Protein AF-I5CAD8-F1 (afdb_monomer)

Mean predicted aligned error: 14.05 Å

Radius of gyration: 34.18 Å; Cα contacts (8 Å, |Δi|>4): 63; chains: 1; bounding box: 95×46×82 Å

Organism: NCBI:txid1189621

Nearest PDB structures (foldseek):
  8sd3-assembly1_A  TM=4.522E-01  e=3.125E-01  Rattus norvegicus
  2a79-assembly1_B  TM=4.075E-01  e=1.681E-01  Rattus norvegicus
  8vc3-assembly1_E  TM=4.187E-01  e=7.273E-01  Rattus norvegicus
  7siz-assembly1_B  TM=4.090E-01  e=6.498E-01  Rattus norvegicus
  7ssx-assembly1_A  TM=4.375E-01  e=2.374E+00  Homo sapiens

Structure (mmCIF, N/CA/C/O backbone):
data_AF-I5CAD8-F1
#
_entry.id   AF-I5CAD8-F1
#
loop_
_atom_site.group_PDB
_atom_site.id
_atom_site.type_symbol
_atom_site.label_atom_id
_atom_site.label_alt_id
_atom_site.label_comp_id
_atom_site.label_asym_id
_atom_site.label_entity_id
_atom_site.label_seq_id
_atom_site.pdbx_PDB_ins_code
_atom_site.Cartn_x
_atom_site.Cartn_y
_atom_site.Cartn_z
_atom_site.occupancy
_atom_site.B_iso_or_equiv
_atom_site.auth_seq_id
_atom_site.auth_comp_id
_atom_site.auth_asym_id
_atom_site.auth_atom_id
_atom_site.pdbx_PDB_model_num
ATOM 1 N N . MET A 1 1 ? -28.100 20.628 -41.938 1.00 46.84 1 MET A N 1
ATOM 2 C CA . MET A 1 1 ? -27.283 19.393 -41.959 1.00 46.84 1 MET A CA 1
ATOM 3 C C . MET A 1 1 ? -25.876 19.712 -42.462 1.00 46.84 1 MET A C 1
ATOM 5 O O . MET A 1 1 ? -25.587 19.487 -43.625 1.00 46.84 1 MET A O 1
ATOM 9 N N . GLY A 1 2 ? -25.015 20.322 -41.641 1.00 50.59 2 GLY A N 1
ATOM 10 C CA . GLY A 1 2 ? -23.776 20.907 -42.181 1.00 50.59 2 GLY A CA 1
ATOM 11 C C . GLY A 1 2 ? -22.705 21.278 -41.163 1.00 50.59 2 GLY A C 1
ATOM 12 O O . GLY A 1 2 ? -22.062 22.306 -41.329 1.00 50.59 2 GLY A O 1
ATOM 13 N N . ARG A 1 3 ? -22.519 20.489 -40.096 1.00 47.28 3 ARG A N 1
ATOM 14 C CA . ARG A 1 3 ? -21.398 20.698 -39.154 1.00 47.28 3 ARG A CA 1
ATOM 15 C C . ARG A 1 3 ? -20.624 19.436 -38.761 1.00 47.28 3 ARG A C 1
ATOM 17 O O . ARG A 1 3 ? -19.508 19.567 -38.280 1.00 47.28 3 ARG A O 1
ATOM 24 N N . GLU A 1 4 ? -21.129 18.236 -39.051 1.00 48.16 4 GLU A N 1
ATOM 25 C CA . GLU A 1 4 ? -20.423 16.991 -38.694 1.00 48.16 4 GLU A CA 1
ATOM 26 C C . GLU A 1 4 ? -19.438 16.488 -39.764 1.00 48.16 4 GLU A C 1
ATOM 28 O O . GLU A 1 4 ? -18.521 15.734 -39.456 1.00 48.16 4 GLU A O 1
ATOM 33 N N . SER A 1 5 ? -19.550 16.949 -41.014 1.00 46.00 5 SER A N 1
ATOM 34 C CA . SER A 1 5 ? -18.725 16.421 -42.116 1.00 46.00 5 SER A CA 1
ATOM 35 C C . SER A 1 5 ? -17.300 17.009 -42.176 1.00 46.00 5 SER A C 1
ATOM 37 O O . SER A 1 5 ? -16.387 16.390 -42.720 1.00 46.00 5 SER A O 1
ATOM 39 N N . LEU A 1 6 ? -17.059 18.170 -41.554 1.00 45.69 6 LEU A N 1
ATOM 40 C CA . LEU A 1 6 ? -15.738 18.822 -41.560 1.00 45.69 6 LEU A CA 1
ATOM 41 C C . LEU A 1 6 ? -14.793 18.327 -40.453 1.00 45.69 6 LEU A C 1
ATOM 43 O O . LEU A 1 6 ? -13.577 18.404 -40.617 1.00 45.69 6 LEU A O 1
ATOM 47 N N . LEU A 1 7 ? -15.314 17.758 -39.361 1.00 44.19 7 LEU A N 1
ATOM 48 C CA . LEU A 1 7 ? -14.482 17.233 -38.268 1.00 44.19 7 LEU A CA 1
ATOM 49 C C . LEU A 1 7 ? -13.839 15.878 -38.600 1.00 44.19 7 LEU A C 1
ATOM 51 O O . LEU A 1 7 ? -12.763 15.568 -38.093 1.00 44.19 7 LEU A O 1
ATOM 55 N N . VAL A 1 8 ? -14.438 15.102 -39.507 1.00 48.81 8 VAL A N 1
ATOM 56 C CA . VAL A 1 8 ? -13.900 13.797 -39.935 1.00 48.81 8 VAL A CA 1
ATOM 57 C C . VAL A 1 8 ? -12.739 13.948 -40.933 1.00 48.81 8 VAL A C 1
ATOM 59 O O . VAL A 1 8 ? -11.881 13.073 -41.018 1.00 48.81 8 VAL A O 1
ATOM 62 N N . SER A 1 9 ? -12.634 15.086 -41.628 1.00 46.62 9 SER A N 1
ATOM 63 C CA . SER A 1 9 ? -11.596 15.308 -42.650 1.00 46.62 9 SER A CA 1
ATOM 64 C C . SER A 1 9 ? -10.253 15.814 -42.091 1.00 46.62 9 SER A C 1
ATOM 66 O O . SER A 1 9 ? -9.229 15.688 -42.758 1.00 46.62 9 SER A O 1
ATOM 68 N N . LEU A 1 10 ? -10.215 16.343 -40.860 1.00 46.78 10 LEU A N 1
ATOM 69 C CA . LEU A 1 10 ? -9.004 16.930 -40.252 1.00 46.78 10 LEU A CA 1
ATOM 70 C C . LEU A 1 10 ? -8.181 15.963 -39.379 1.00 46.78 10 LEU A C 1
ATOM 72 O O . LEU A 1 10 ? -7.094 16.317 -38.931 1.00 46.78 10 LEU A O 1
ATOM 76 N N . LEU A 1 11 ? -8.645 14.725 -39.177 1.00 46.78 11 LEU A N 1
ATOM 77 C CA . LEU A 1 11 ? -7.943 13.700 -38.384 1.00 46.78 11 LEU A CA 1
ATOM 78 C C . LEU A 1 11 ? -7.645 12.419 -39.183 1.00 46.78 11 LEU A C 1
ATOM 80 O O . LEU A 1 11 ? -7.435 11.348 -38.622 1.00 46.78 11 LEU A O 1
ATOM 84 N N . GLY A 1 12 ? -7.574 12.528 -40.510 1.00 46.12 12 GLY A N 1
ATOM 85 C CA . GLY A 1 12 ? -7.302 11.417 -41.426 1.00 46.12 12 GLY A CA 1
ATOM 86 C C . GLY A 1 12 ? -5.822 11.114 -41.682 1.00 46.12 12 GLY A C 1
ATOM 87 O O . GLY A 1 12 ? -5.495 10.595 -42.747 1.00 46.12 12 GLY A O 1
ATOM 88 N N . ARG A 1 13 ? -4.895 11.425 -40.764 1.00 45.66 13 ARG A N 1
ATOM 89 C CA . ARG A 1 13 ? -3.484 11.028 -40.933 1.00 45.66 13 ARG A CA 1
ATOM 90 C C . ARG A 1 13 ? -3.316 9.577 -40.486 1.00 45.66 13 ARG A C 1
ATOM 92 O O . ARG A 1 13 ? -2.927 9.313 -39.354 1.00 45.66 13 ARG A O 1
ATOM 99 N N . GLN A 1 14 ? -3.637 8.637 -41.376 1.00 50.38 14 GLN A N 1
ATOM 100 C CA . GLN A 1 14 ? -3.377 7.212 -41.157 1.00 50.38 14 GLN A CA 1
ATOM 101 C C . GLN A 1 14 ? -1.874 7.008 -40.890 1.00 50.38 14 GLN A C 1
ATOM 103 O O . GLN A 1 14 ? -1.055 7.304 -41.767 1.00 50.38 14 GLN A O 1
ATOM 108 N N . PRO A 1 15 ? -1.473 6.556 -39.689 1.00 49.03 15 PRO A N 1
ATOM 109 C CA . PRO A 1 15 ? -0.066 6.377 -39.370 1.00 49.03 15 PRO A CA 1
ATOM 110 C C . PRO A 1 15 ? 0.510 5.232 -40.208 1.00 49.03 15 PRO A C 1
ATOM 112 O O . PRO A 1 15 ? -0.083 4.160 -40.337 1.00 49.03 15 PRO A O 1
ATOM 115 N N . SER A 1 16 ? 1.694 5.451 -40.783 1.00 48.78 16 SER A N 1
ATOM 116 C CA . SER A 1 16 ? 2.402 4.422 -41.547 1.00 48.78 16 SER A CA 1
ATOM 117 C C . SER A 1 16 ? 2.639 3.174 -40.678 1.00 48.78 16 SER A C 1
ATOM 119 O O . SER A 1 16 ? 2.928 3.279 -39.481 1.00 48.78 16 SER A O 1
ATOM 121 N N . LYS A 1 17 ? 2.563 1.973 -41.266 1.00 55.41 17 LYS A N 1
ATOM 122 C CA . LYS A 1 17 ? 2.703 0.692 -40.538 1.00 55.41 17 LYS A CA 1
ATOM 123 C C . LYS A 1 17 ? 4.013 0.555 -39.740 1.00 55.41 17 LYS A C 1
ATOM 125 O O . LYS A 1 17 ? 4.059 -0.220 -38.792 1.00 55.41 17 LYS A O 1
ATOM 130 N N . ARG A 1 18 ? 5.060 1.325 -40.072 1.00 50.41 18 ARG A N 1
ATOM 131 C CA . ARG A 1 18 ? 6.345 1.341 -39.345 1.00 50.41 18 ARG A CA 1
ATOM 132 C C . ARG A 1 18 ? 6.333 2.227 -38.098 1.00 50.41 18 ARG A C 1
ATOM 134 O O . ARG A 1 18 ? 6.915 1.838 -37.094 1.00 50.41 18 ARG A O 1
ATOM 141 N N . SER A 1 19 ? 5.627 3.358 -38.125 1.00 47.91 19 SER A N 1
ATOM 142 C CA . SER A 1 19 ? 5.447 4.226 -36.948 1.00 47.91 19 SER A CA 1
ATOM 143 C C . SER A 1 19 ? 4.538 3.610 -35.882 1.00 47.91 19 SER A C 1
ATOM 145 O O . SER A 1 19 ? 4.637 3.977 -34.723 1.00 47.91 19 SER A O 1
ATOM 147 N N . LEU A 1 20 ? 3.684 2.648 -36.245 1.00 50.34 20 LEU A N 1
ATOM 148 C CA . LEU A 1 20 ? 2.757 2.000 -35.313 1.00 50.34 20 LEU A CA 1
ATOM 149 C C . LEU A 1 20 ? 3.439 1.037 -34.328 1.00 50.34 20 LEU A C 1
ATOM 151 O O . LEU A 1 20 ? 2.965 0.894 -33.209 1.00 50.34 20 LEU A O 1
ATOM 155 N N . LEU A 1 21 ? 4.548 0.390 -34.693 1.00 49.91 21 LEU A N 1
ATOM 156 C CA . LEU A 1 21 ? 5.165 -0.657 -33.862 1.00 49.91 21 LEU A CA 1
ATOM 157 C C . LEU A 1 21 ? 5.917 -0.104 -32.638 1.00 49.91 21 LEU A C 1
ATOM 159 O O . LEU A 1 21 ? 5.728 -0.611 -31.530 1.00 49.91 21 LEU A O 1
ATOM 163 N N . SER A 1 22 ? 6.714 0.955 -32.807 1.00 49.44 22 SER A N 1
ATOM 164 C CA . SER A 1 22 ? 7.413 1.631 -31.699 1.00 49.44 22 SER A CA 1
ATOM 165 C C . SER A 1 22 ? 6.444 2.399 -30.796 1.00 49.44 22 SER A C 1
ATOM 167 O O . SER A 1 22 ? 6.550 2.348 -29.569 1.00 49.44 22 SER A O 1
ATOM 169 N N . ASP A 1 23 ? 5.440 3.037 -31.396 1.00 56.38 23 ASP A N 1
ATOM 170 C CA . ASP A 1 23 ? 4.389 3.743 -30.673 1.00 56.38 23 ASP A CA 1
ATOM 171 C C . ASP A 1 23 ? 3.457 2.801 -29.904 1.00 56.38 23 ASP A C 1
ATOM 173 O O . ASP A 1 23 ? 2.973 3.157 -28.831 1.00 56.38 23 ASP A O 1
ATOM 177 N N . MET A 1 24 ? 3.177 1.600 -30.418 1.00 59.41 24 MET A N 1
ATOM 178 C CA . MET A 1 24 ? 2.326 0.637 -29.716 1.00 59.41 24 MET A CA 1
ATOM 179 C C . MET A 1 24 ? 3.052 -0.073 -28.571 1.00 59.41 24 MET A C 1
ATOM 181 O O . MET A 1 24 ? 2.412 -0.334 -27.554 1.00 59.41 24 MET A O 1
ATOM 185 N N . LEU A 1 25 ? 4.357 -0.356 -28.674 1.00 64.31 25 LEU A N 1
ATOM 186 C CA . LEU A 1 25 ? 5.109 -1.032 -27.606 1.00 64.31 25 LEU A CA 1
ATOM 187 C C . LEU A 1 25 ? 5.292 -0.145 -26.372 1.00 64.31 25 LEU A C 1
ATOM 189 O O . LEU A 1 25 ? 4.908 -0.548 -25.273 1.00 64.31 25 LEU A O 1
ATOM 193 N N . ASN A 1 26 ? 5.779 1.086 -26.544 1.00 76.25 26 ASN A N 1
ATOM 194 C CA . ASN A 1 26 ? 5.987 2.000 -25.416 1.00 76.25 26 ASN A CA 1
ATOM 195 C C . ASN A 1 26 ? 4.658 2.380 -24.750 1.00 76.25 26 ASN A C 1
ATOM 197 O O . ASN A 1 26 ? 4.543 2.338 -23.524 1.00 76.25 26 ASN A O 1
ATOM 201 N N . ARG A 1 27 ? 3.610 2.648 -25.543 1.00 82.62 27 ARG A N 1
ATOM 202 C CA . ARG A 1 27 ? 2.267 2.915 -25.005 1.00 82.62 27 ARG A CA 1
ATOM 203 C C . ARG A 1 27 ? 1.668 1.700 -24.294 1.00 82.62 27 ARG A C 1
ATOM 205 O O . ARG A 1 27 ? 1.017 1.871 -23.267 1.00 82.62 27 ARG A O 1
ATOM 212 N N . ARG A 1 28 ? 1.876 0.477 -24.794 1.00 88.44 28 ARG A N 1
ATOM 213 C CA . ARG A 1 28 ? 1.400 -0.753 -24.136 1.00 88.44 28 ARG A CA 1
ATOM 214 C C . ARG A 1 28 ? 2.104 -0.989 -22.804 1.00 88.44 28 ARG A C 1
ATOM 216 O O . ARG A 1 28 ? 1.426 -1.283 -21.825 1.00 88.44 28 ARG A O 1
ATOM 223 N N . ILE A 1 29 ? 3.428 -0.843 -22.757 1.00 87.12 29 ILE A N 1
ATOM 224 C CA . ILE A 1 29 ? 4.209 -1.015 -21.524 1.00 87.12 29 ILE A CA 1
ATOM 225 C C . ILE A 1 29 ? 3.758 0.002 -20.471 1.00 87.12 29 ILE A C 1
ATOM 227 O O . ILE A 1 29 ? 3.472 -0.390 -19.341 1.00 87.12 29 ILE A O 1
ATOM 231 N N . LEU A 1 30 ? 3.595 1.274 -20.855 1.00 87.38 30 LEU A N 1
ATOM 232 C CA . LEU A 1 30 ? 3.069 2.319 -19.969 1.00 87.38 30 LEU A CA 1
ATOM 233 C C . LEU A 1 30 ? 1.677 1.979 -19.428 1.00 87.38 30 LEU A C 1
ATOM 235 O O . LEU A 1 30 ? 1.451 2.082 -18.226 1.00 87.38 30 LEU A O 1
ATOM 239 N N . ARG A 1 31 ? 0.756 1.512 -20.281 1.00 89.94 31 ARG A N 1
ATOM 240 C CA . ARG A 1 31 ? -0.586 1.091 -19.841 1.00 89.94 31 ARG A CA 1
ATOM 241 C C . ARG A 1 31 ? -0.522 -0.051 -18.831 1.00 89.94 31 ARG A C 1
ATOM 243 O O . ARG A 1 31 ? -1.163 0.033 -17.793 1.00 89.94 31 ARG A O 1
ATOM 250 N N . ILE A 1 32 ? 0.263 -1.096 -19.107 1.00 90.75 32 ILE A N 1
ATOM 251 C CA . ILE A 1 32 ? 0.417 -2.237 -18.190 1.00 90.75 32 ILE A CA 1
ATOM 252 C C . ILE A 1 32 ? 0.970 -1.763 -16.841 1.00 90.75 32 ILE A C 1
ATOM 254 O O . ILE A 1 32 ? 0.462 -2.168 -15.800 1.00 90.75 32 ILE A O 1
ATOM 258 N N . LYS A 1 33 ? 1.968 -0.873 -16.846 1.00 90.38 33 LYS A N 1
ATOM 259 C CA . LYS A 1 33 ? 2.551 -0.311 -15.620 1.00 90.38 33 LYS A CA 1
ATOM 260 C C . LYS A 1 33 ? 1.557 0.542 -14.833 1.00 90.38 33 LYS A C 1
ATOM 262 O O . LYS A 1 33 ? 1.484 0.400 -13.616 1.00 90.38 33 LYS A O 1
ATOM 267 N N . ALA A 1 34 ? 0.749 1.351 -15.513 1.00 90.50 34 ALA A N 1
ATOM 268 C CA . ALA A 1 34 ? -0.317 2.119 -14.876 1.00 90.50 34 ALA A CA 1
ATOM 269 C C . ALA A 1 34 ? -1.354 1.203 -14.204 1.00 90.50 34 ALA A C 1
ATOM 271 O O . ALA A 1 34 ? -1.703 1.423 -13.048 1.00 90.50 34 ALA A O 1
ATOM 272 N N . PHE A 1 35 ? -1.782 0.129 -14.879 1.00 92.38 35 PHE A N 1
ATOM 273 C CA . PHE A 1 35 ? -2.684 -0.865 -14.286 1.00 92.38 35 PHE A CA 1
ATOM 274 C C . PHE A 1 35 ? -2.061 -1.586 -13.086 1.00 92.38 35 PHE A C 1
ATOM 276 O O . PHE A 1 35 ? -2.742 -1.784 -12.084 1.00 92.38 35 PHE A O 1
ATOM 283 N N . GLN A 1 36 ? -0.776 -1.949 -13.159 1.00 92.69 36 GLN A N 1
ATOM 284 C CA . GLN A 1 36 ? -0.055 -2.559 -12.036 1.00 92.69 36 GLN A CA 1
ATOM 285 C C . GLN A 1 36 ? -0.043 -1.641 -10.808 1.00 92.69 36 GLN A C 1
ATOM 287 O O . GLN A 1 36 ? -0.335 -2.106 -9.711 1.00 92.69 36 GLN A O 1
ATOM 292 N N . ASN A 1 37 ? 0.239 -0.348 -10.990 1.00 92.75 37 ASN A N 1
ATOM 293 C CA . ASN A 1 37 ? 0.233 0.623 -9.894 1.00 92.75 37 ASN A CA 1
ATOM 294 C C . ASN A 1 37 ? -1.173 0.872 -9.338 1.00 92.75 37 ASN A C 1
ATOM 296 O O . ASN A 1 37 ? -1.334 0.953 -8.126 1.00 92.75 37 ASN A O 1
ATOM 300 N N . LEU A 1 38 ? -2.193 0.949 -10.199 1.00 92.69 38 LEU A N 1
ATOM 301 C CA . LEU A 1 38 ? -3.581 1.106 -9.761 1.00 92.69 38 LEU A CA 1
ATOM 302 C C . LEU A 1 38 ? -4.040 -0.092 -8.920 1.00 92.69 38 LEU A C 1
ATOM 304 O O . LEU A 1 38 ? -4.623 0.083 -7.855 1.00 92.69 38 LEU A O 1
ATOM 308 N N . TYR A 1 39 ? -3.736 -1.307 -9.378 1.00 95.31 39 TYR A N 1
ATOM 309 C CA . TYR A 1 39 ? -4.043 -2.521 -8.631 1.00 95.31 39 TYR A CA 1
ATOM 310 C C . TYR A 1 39 ? -3.280 -2.573 -7.304 1.00 95.31 39 TYR A C 1
ATOM 312 O O . TYR A 1 39 ? -3.868 -2.873 -6.269 1.00 95.31 39 TYR A O 1
ATOM 320 N N . ALA A 1 40 ? -1.987 -2.235 -7.314 1.00 94.06 40 ALA A N 1
ATOM 321 C CA . ALA A 1 40 ? -1.188 -2.168 -6.096 1.00 94.06 40 ALA A CA 1
ATOM 322 C C . ALA A 1 40 ? -1.781 -1.178 -5.084 1.00 94.06 40 ALA A C 1
ATOM 324 O O . ALA A 1 40 ? -1.873 -1.510 -3.908 1.00 94.06 40 ALA A O 1
ATOM 325 N N . TYR A 1 41 ? -2.248 -0.011 -5.538 1.00 95.31 41 TYR A N 1
ATOM 326 C CA . TYR A 1 41 ? -2.874 0.979 -4.665 1.00 95.31 41 TYR A CA 1
ATOM 327 C C . TYR A 1 41 ? -4.135 0.448 -3.973 1.00 95.31 41 TYR A C 1
ATOM 329 O O . TYR A 1 41 ? -4.263 0.579 -2.757 1.00 95.31 41 TYR A O 1
ATOM 337 N N . GLU A 1 42 ? -5.045 -0.188 -4.716 1.00 94.81 42 GLU A N 1
ATOM 338 C CA . GLU A 1 42 ? -6.260 -0.767 -4.127 1.00 94.81 42 GLU A CA 1
ATOM 339 C C . GLU A 1 42 ? -5.931 -1.864 -3.102 1.00 94.81 42 GLU A C 1
ATOM 341 O O . GLU A 1 42 ? -6.526 -1.910 -2.022 1.00 94.81 42 GLU A O 1
ATOM 346 N N . GLN A 1 43 ? -4.921 -2.694 -3.380 1.00 94.88 43 GLN A N 1
ATOM 347 C CA . GLN A 1 43 ? -4.464 -3.713 -2.433 1.00 94.88 43 GLN A CA 1
ATOM 348 C C . GLN A 1 43 ? -3.836 -3.097 -1.176 1.00 94.88 43 GLN A C 1
ATOM 350 O O . GLN A 1 43 ? -4.154 -3.525 -0.065 1.00 94.88 43 GLN A O 1
ATOM 355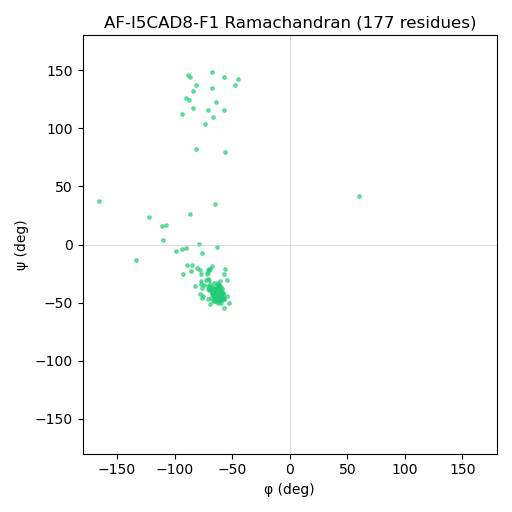 N N . CYS A 1 44 ? -2.990 -2.073 -1.327 1.00 95.25 44 CYS A N 1
ATOM 356 C CA . CYS A 1 44 ? -2.402 -1.354 -0.197 1.00 95.25 44 CYS A CA 1
ATOM 357 C C . CYS A 1 44 ? -3.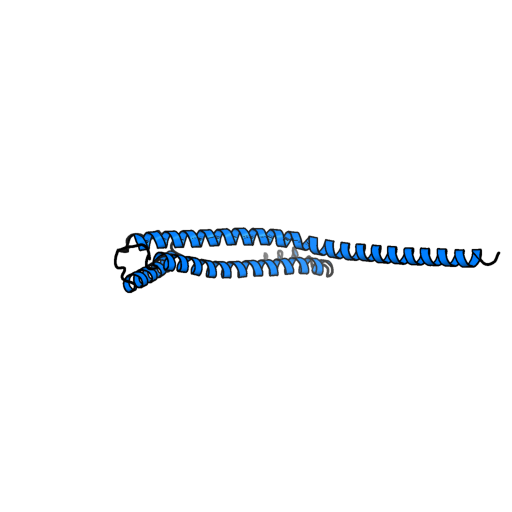479 -0.692 0.664 1.00 95.25 44 CYS A C 1
ATOM 359 O O . CYS A 1 44 ? -3.445 -0.808 1.882 1.00 95.25 44 CYS A O 1
ATOM 361 N N . LYS A 1 45 ? -4.496 -0.079 0.054 1.00 94.75 45 LYS A N 1
ATOM 362 C CA . LYS A 1 45 ? -5.625 0.520 0.776 1.00 94.75 45 LYS A CA 1
ATOM 363 C C . LYS A 1 45 ? -6.386 -0.506 1.621 1.00 94.75 45 LYS A C 1
ATOM 365 O O . LYS A 1 45 ? -6.722 -0.224 2.773 1.00 94.75 45 LYS A O 1
ATOM 370 N N . GLY A 1 46 ? -6.626 -1.702 1.079 1.00 94.44 46 GLY A N 1
ATOM 371 C CA . GLY A 1 46 ? -7.210 -2.818 1.826 1.00 94.44 46 GLY A CA 1
ATOM 372 C C . GLY A 1 46 ? -6.328 -3.279 2.992 1.00 94.44 46 GLY A C 1
ATOM 373 O O . GLY A 1 46 ? -6.824 -3.478 4.100 1.00 94.44 46 GLY A O 1
ATOM 374 N N . ALA A 1 47 ? -5.016 -3.382 2.774 1.00 95.94 47 ALA A N 1
ATOM 375 C CA . ALA A 1 47 ? -4.058 -3.736 3.821 1.00 95.94 47 ALA A CA 1
ATOM 376 C C . ALA A 1 47 ? -3.978 -2.665 4.924 1.00 95.94 47 ALA A C 1
ATOM 378 O O . ALA A 1 47 ? -4.035 -2.992 6.107 1.00 95.94 47 ALA A O 1
ATOM 379 N N . 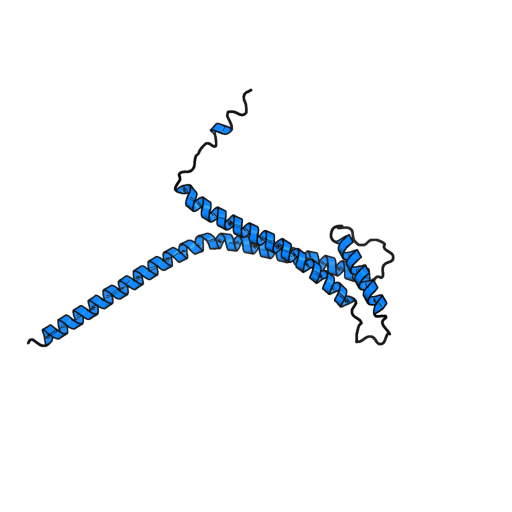ASN A 1 48 ? -3.940 -1.384 4.553 1.00 95.12 48 ASN A N 1
ATOM 380 C CA . ASN A 1 48 ? -3.908 -0.250 5.477 1.00 95.12 48 ASN A CA 1
ATOM 381 C C . ASN A 1 48 ? -5.156 -0.189 6.361 1.00 95.12 48 ASN A C 1
ATOM 383 O O . ASN A 1 48 ? -5.067 0.188 7.530 1.00 95.12 48 ASN A O 1
ATOM 387 N N . LEU A 1 49 ? -6.319 -0.584 5.829 1.00 94.31 49 LEU A N 1
ATOM 388 C CA . LEU A 1 49 ? -7.539 -0.725 6.622 1.00 94.31 49 LEU A CA 1
ATOM 389 C C . LEU A 1 49 ? -7.362 -1.778 7.723 1.00 94.31 49 LEU A C 1
ATOM 391 O O . LEU A 1 49 ? -7.761 -1.548 8.863 1.00 94.31 49 LEU A O 1
ATOM 395 N N . GLU A 1 50 ? -6.778 -2.930 7.396 1.00 94.69 50 GLU A N 1
ATOM 396 C CA . GLU A 1 50 ? -6.578 -3.999 8.375 1.00 94.69 50 GLU A CA 1
ATOM 397 C C . GLU A 1 50 ? -5.498 -3.639 9.402 1.00 94.69 50 GLU A C 1
ATOM 399 O O . GLU A 1 50 ? -5.691 -3.903 10.585 1.00 94.69 50 GLU A O 1
ATOM 404 N N . ILE A 1 51 ? -4.438 -2.932 8.992 1.00 94.44 51 ILE A N 1
ATOM 405 C CA . ILE A 1 51 ? -3.428 -2.368 9.904 1.00 94.44 51 ILE A CA 1
ATOM 406 C C . ILE A 1 51 ? -4.086 -1.432 10.925 1.00 94.44 51 ILE A C 1
ATOM 408 O O . ILE A 1 51 ? -3.814 -1.530 12.120 1.00 94.44 51 ILE A O 1
ATOM 412 N N . ALA A 1 52 ? -4.988 -0.550 10.488 1.00 93.44 52 ALA A N 1
ATOM 4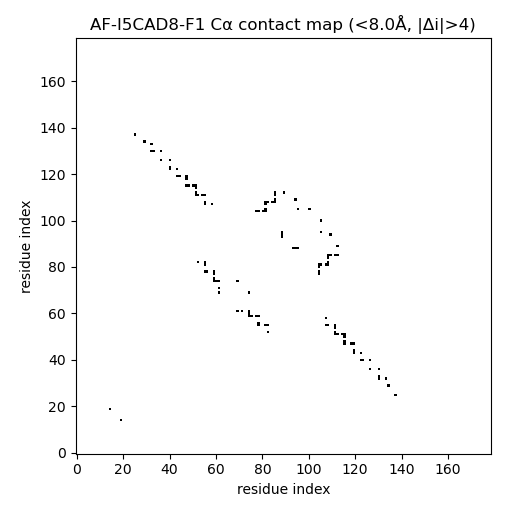13 C CA . ALA A 1 52 ? -5.703 0.346 11.395 1.00 93.44 52 ALA A CA 1
ATOM 414 C C . ALA A 1 52 ? -6.615 -0.417 12.377 1.00 93.44 52 ALA A C 1
ATOM 416 O O . ALA A 1 52 ? -6.679 -0.073 13.558 1.00 93.44 52 ALA A O 1
ATOM 417 N N . LYS A 1 53 ? -7.284 -1.492 11.933 1.00 93.06 53 LYS A N 1
ATOM 418 C CA . LYS A 1 53 ? -8.061 -2.358 12.840 1.00 93.06 53 LYS A CA 1
ATOM 419 C C . LYS A 1 53 ? -7.172 -3.081 13.845 1.00 93.06 53 LYS A C 1
ATOM 421 O O . LYS A 1 53 ? -7.570 -3.237 14.996 1.00 93.06 53 LYS A O 1
ATOM 426 N N . ASP A 1 54 ? -5.995 -3.529 13.428 1.00 93.62 54 ASP A N 1
ATOM 427 C CA . ASP A 1 54 ? -5.056 -4.222 14.307 1.00 93.62 54 ASP A CA 1
ATOM 428 C C . ASP A 1 54 ? -4.457 -3.292 15.372 1.00 93.62 54 ASP A C 1
ATOM 430 O O . ASP A 1 54 ? -4.339 -3.672 16.538 1.00 93.62 54 ASP A O 1
ATOM 434 N N . GLN A 1 55 ? -4.203 -2.027 15.018 1.00 92.38 55 GLN A N 1
ATOM 435 C CA . GLN A 1 55 ? -3.841 -0.980 15.982 1.00 92.38 55 GLN A CA 1
ATOM 436 C C . GLN A 1 55 ? -4.915 -0.816 17.060 1.00 92.38 55 GLN A C 1
ATOM 438 O O . GLN A 1 55 ? -4.600 -0.834 18.250 1.00 92.38 55 GLN A O 1
ATOM 443 N N . ILE A 1 56 ? -6.188 -0.752 16.654 1.00 90.81 56 ILE A N 1
ATOM 444 C CA . ILE A 1 56 ? -7.314 -0.695 17.592 1.00 90.81 56 ILE A CA 1
ATOM 445 C C . ILE A 1 56 ? -7.316 -1.938 18.488 1.00 90.81 56 ILE A C 1
ATOM 447 O O . ILE A 1 56 ? -7.348 -1.805 19.708 1.00 90.81 56 ILE A O 1
ATOM 451 N N . ARG A 1 57 ? -7.234 -3.149 17.920 1.00 90.62 57 ARG A N 1
ATOM 452 C CA . ARG A 1 57 ? -7.205 -4.396 18.708 1.00 90.62 57 ARG A CA 1
ATOM 453 C C . ARG A 1 57 ? -6.080 -4.373 19.743 1.00 90.62 57 ARG A C 1
ATOM 455 O O . ARG A 1 57 ? -6.334 -4.684 20.901 1.00 90.62 57 ARG A O 1
ATOM 462 N N . THR A 1 58 ? -4.889 -3.929 19.348 1.00 88.56 58 THR A N 1
ATOM 463 C CA . THR A 1 58 ? -3.706 -3.809 20.213 1.00 88.56 58 THR A CA 1
ATOM 464 C C . THR A 1 58 ? -3.913 -2.817 21.359 1.00 88.56 58 THR A C 1
ATOM 466 O O . THR A 1 58 ? -3.518 -3.093 22.487 1.00 88.56 58 THR A O 1
ATOM 469 N N . ALA A 1 59 ? -4.598 -1.698 21.123 1.00 86.88 59 ALA A N 1
ATOM 470 C CA . ALA A 1 59 ? -4.892 -0.704 22.160 1.00 86.88 59 ALA A CA 1
ATOM 471 C C . ALA A 1 59 ? -5.910 -1.179 23.224 1.00 86.88 59 ALA A C 1
ATOM 473 O O . ALA A 1 59 ? -5.973 -0.628 24.332 1.00 86.88 59 ALA A O 1
ATOM 474 N N . PHE A 1 60 ? -6.710 -2.195 22.890 1.00 85.88 60 PHE A N 1
ATOM 475 C CA . PHE A 1 60 ? -7.680 -2.846 23.776 1.00 85.88 60 PHE A CA 1
ATOM 476 C C . PHE A 1 60 ? -7.236 -4.251 24.211 1.00 85.88 60 PHE A C 1
ATOM 478 O O . PHE A 1 60 ? -8.055 -5.030 24.699 1.00 85.88 60 PHE A O 1
ATOM 485 N N . LEU A 1 61 ? -5.955 -4.599 24.056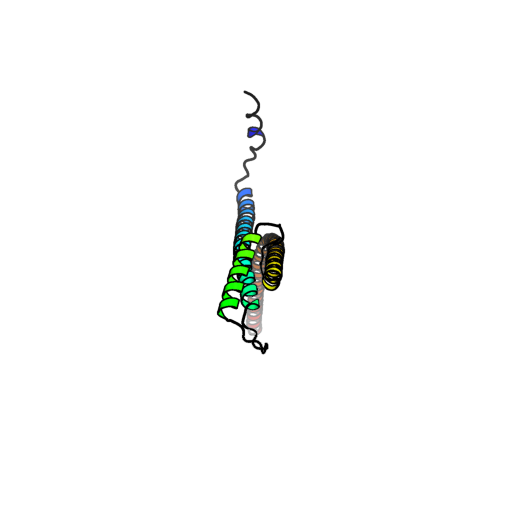 1.00 83.75 61 LEU A N 1
ATOM 486 C CA . LEU A 1 61 ? -5.402 -5.771 24.729 1.00 83.75 61 LEU A CA 1
ATOM 487 C C . LEU A 1 61 ? -5.355 -5.526 26.245 1.00 83.75 61 LEU A C 1
ATOM 489 O O . LEU A 1 61 ? -5.190 -4.381 26.676 1.00 83.75 61 LEU A O 1
ATOM 493 N N . PRO A 1 62 ? -5.510 -6.585 27.061 1.00 76.00 62 PRO A N 1
ATOM 494 C CA . PRO A 1 62 ? -5.412 -6.442 28.498 1.00 76.00 62 PRO A CA 1
ATOM 495 C C . PRO A 1 62 ? -3.996 -6.002 28.872 1.00 76.00 62 PRO A C 1
ATOM 497 O O . PRO A 1 62 ? -3.022 -6.672 28.523 1.00 76.00 62 PRO A O 1
ATOM 500 N N . ASP A 1 63 ? -3.889 -4.869 29.557 1.00 76.56 63 ASP A N 1
ATOM 501 C CA . ASP A 1 63 ? -2.605 -4.329 29.988 1.00 76.56 63 ASP A CA 1
ATOM 502 C C . ASP A 1 63 ? -2.044 -5.201 31.114 1.00 76.56 63 ASP A C 1
ATOM 504 O O . ASP A 1 63 ? -2.637 -5.300 32.189 1.00 76.56 63 ASP A O 1
ATOM 508 N N . LEU A 1 64 ? -0.905 -5.840 30.839 1.00 70.44 64 LEU A N 1
ATOM 509 C CA . LEU A 1 64 ? -0.197 -6.746 31.745 1.00 70.44 64 LEU A CA 1
ATOM 510 C C . LEU A 1 64 ? 0.389 -6.029 32.971 1.00 70.44 64 LEU A C 1
ATOM 512 O O . LEU A 1 64 ? 0.699 -6.694 33.955 1.00 70.44 64 LEU A O 1
ATOM 516 N N . ASN A 1 65 ? 0.548 -4.702 32.916 1.00 74.81 65 ASN A N 1
ATOM 517 C CA . ASN A 1 65 ? 1.195 -3.919 33.971 1.00 74.81 65 ASN A CA 1
ATOM 518 C C . ASN A 1 65 ? 0.208 -3.229 34.924 1.00 74.81 65 ASN A C 1
ATOM 520 O O . ASN A 1 65 ? 0.635 -2.624 35.908 1.00 74.81 65 ASN A O 1
ATOM 524 N N . SER A 1 66 ? -1.097 -3.293 34.653 1.00 70.56 66 SER A N 1
ATOM 525 C CA . SER A 1 66 ? -2.101 -2.699 35.536 1.00 70.56 66 SER A CA 1
ATOM 526 C C . SER A 1 66 ? -2.458 -3.656 36.672 1.00 70.56 66 SER A C 1
ATOM 528 O O . SER A 1 66 ? -2.749 -4.830 36.446 1.00 70.56 66 SER A O 1
ATOM 530 N N . MET A 1 67 ? -2.469 -3.138 37.904 1.00 67.25 67 MET A N 1
ATOM 531 C CA . MET A 1 67 ? -2.944 -3.876 39.080 1.00 67.25 67 MET A CA 1
ATOM 532 C C . MET A 1 67 ? -4.480 -3.962 39.160 1.00 67.25 67 MET A C 1
ATOM 534 O O . MET A 1 67 ? -4.999 -4.670 40.021 1.00 67.25 67 MET A O 1
ATOM 538 N N . GLU A 1 68 ? -5.219 -3.271 38.282 1.00 65.94 68 GLU A N 1
ATOM 539 C CA . GLU A 1 68 ? -6.683 -3.348 38.228 1.00 65.94 68 GLU A CA 1
ATOM 540 C C . GLU A 1 68 ? -7.161 -4.582 37.450 1.00 65.94 68 GLU A C 1
ATOM 542 O O . GLU A 1 68 ? -6.656 -4.909 36.372 1.00 65.94 68 GLU A O 1
ATOM 547 N N . PHE A 1 69 ? -8.185 -5.262 37.979 1.00 66.62 69 PHE A N 1
ATOM 548 C CA . PHE A 1 69 ? -8.824 -6.384 37.295 1.00 66.62 69 PHE A CA 1
ATOM 549 C C . PHE A 1 69 ? -9.555 -5.890 36.042 1.00 66.62 69 PHE A C 1
ATOM 551 O O . PHE A 1 69 ? -10.585 -5.224 36.122 1.00 66.62 69 PHE A O 1
ATOM 558 N N . GLN A 1 70 ? -9.028 -6.241 34.873 1.00 71.38 70 GLN A N 1
ATOM 559 C CA . GLN A 1 70 ? -9.627 -5.884 33.591 1.00 71.38 70 GLN A CA 1
ATOM 560 C C . GLN A 1 70 ? -10.607 -6.963 33.131 1.00 71.38 70 GLN A C 1
ATOM 562 O O . GLN A 1 70 ? -10.237 -8.133 32.973 1.00 71.38 70 GLN A O 1
ATOM 567 N N . ASP A 1 71 ? -11.846 -6.568 32.832 1.00 79.38 71 ASP A N 1
ATOM 568 C CA . ASP A 1 71 ? -12.800 -7.466 32.191 1.00 79.38 71 ASP A CA 1
ATOM 569 C C . ASP A 1 71 ? -12.436 -7.658 30.710 1.00 79.38 71 ASP A C 1
ATOM 571 O O . ASP A 1 71 ? -12.702 -6.825 29.839 1.00 79.38 71 ASP A O 1
ATOM 575 N N . LYS A 1 72 ? -11.846 -8.820 30.417 1.00 80.88 72 LYS A N 1
ATOM 576 C CA . LYS A 1 72 ? -11.477 -9.248 29.061 1.00 80.88 72 LYS A CA 1
ATOM 577 C C . LYS A 1 72 ? -12.673 -9.275 28.102 1.00 80.88 72 LYS A C 1
ATOM 579 O O . LYS A 1 72 ? -12.465 -9.205 26.891 1.00 80.88 72 LYS A O 1
ATOM 584 N N . LYS A 1 73 ? -13.906 -9.434 28.600 1.00 84.12 73 LYS A N 1
ATOM 585 C CA . LYS A 1 73 ? -15.120 -9.409 27.771 1.00 84.12 73 LYS A CA 1
ATOM 586 C C . LYS A 1 73 ? -15.479 -7.979 27.387 1.00 84.12 73 LYS A C 1
ATOM 588 O O . LYS A 1 73 ? -15.714 -7.729 26.208 1.00 84.12 73 LYS A O 1
ATOM 593 N N . GLN A 1 74 ? -15.451 -7.055 28.345 1.00 83.44 74 GLN A N 1
ATOM 594 C CA . GLN A 1 74 ? -15.722 -5.642 28.090 1.00 83.44 74 GLN A CA 1
ATOM 595 C C . GLN A 1 74 ? -14.689 -5.036 27.132 1.00 83.44 74 GLN A C 1
ATOM 597 O O . GLN A 1 74 ? -15.068 -4.408 26.151 1.00 83.44 74 GLN A O 1
ATOM 602 N N . LEU A 1 75 ? -13.399 -5.340 27.316 1.00 83.69 75 LEU A N 1
ATOM 603 C CA . LEU A 1 75 ? -12.329 -4.865 26.426 1.00 83.69 75 LEU A CA 1
ATOM 604 C C . LEU A 1 75 ? -12.519 -5.315 24.967 1.00 83.69 75 LEU A C 1
ATOM 606 O O . LEU A 1 75 ? -12.279 -4.550 24.034 1.00 83.69 75 LEU A O 1
ATOM 610 N N . LYS A 1 76 ? -12.997 -6.549 24.755 1.00 86.19 76 LYS A N 1
ATOM 611 C CA . LYS A 1 76 ? -13.318 -7.058 23.413 1.00 86.19 76 LYS A CA 1
ATOM 612 C C . LYS A 1 76 ? -14.524 -6.349 22.793 1.00 86.19 76 LYS A C 1
ATOM 614 O O . LYS A 1 76 ? -14.505 -6.079 21.594 1.00 86.19 76 LYS A O 1
ATOM 619 N N . LEU A 1 77 ? -15.555 -6.054 23.587 1.00 87.06 77 LEU A N 1
ATOM 620 C CA . LEU A 1 77 ? -16.728 -5.298 23.132 1.00 87.06 77 LEU A CA 1
ATOM 621 C C . LEU A 1 77 ? -16.360 -3.849 22.785 1.00 87.06 77 LEU A C 1
ATOM 623 O O . LEU A 1 77 ? -16.789 -3.340 21.749 1.00 87.06 77 LEU A O 1
ATOM 627 N N . ASP A 1 78 ? -15.509 -3.217 23.591 1.00 85.81 78 ASP A N 1
ATOM 628 C CA . ASP A 1 78 ? -15.009 -1.863 23.348 1.00 85.81 78 ASP A CA 1
ATOM 629 C C . ASP A 1 78 ? -14.166 -1.802 22.067 1.00 85.81 78 ASP A C 1
ATOM 631 O O . ASP A 1 78 ? -14.346 -0.896 21.250 1.00 85.81 78 ASP A O 1
ATOM 635 N N . ALA A 1 79 ? -13.304 -2.800 21.837 1.00 87.25 79 ALA A N 1
ATOM 636 C CA . ALA A 1 79 ? -12.528 -2.921 20.604 1.00 87.25 79 ALA A CA 1
ATOM 637 C C . ALA A 1 79 ? -13.431 -3.052 19.369 1.00 87.25 79 ALA A C 1
ATOM 639 O O . ALA A 1 79 ? -13.219 -2.371 18.365 1.00 87.25 79 ALA A O 1
ATOM 640 N N . GLN A 1 80 ? -14.463 -3.896 19.450 1.00 89.44 80 GLN A N 1
ATOM 641 C CA . GLN A 1 80 ? -15.420 -4.091 18.363 1.00 89.44 80 GLN A CA 1
ATOM 642 C C . GLN A 1 80 ? -16.209 -2.807 18.075 1.00 89.44 80 GLN A C 1
ATOM 644 O O . GLN A 1 80 ? -16.308 -2.384 16.923 1.00 89.44 80 GLN A O 1
ATOM 649 N N . THR A 1 81 ? -16.681 -2.134 19.125 1.00 87.56 81 THR A N 1
ATOM 650 C CA . THR A 1 81 ? -17.374 -0.842 19.025 1.00 87.56 81 THR A CA 1
ATOM 651 C C . THR A 1 81 ? -16.470 0.214 18.387 1.00 87.56 81 THR A C 1
ATOM 653 O O . THR A 1 81 ? -16.903 0.968 17.516 1.00 87.56 81 THR A O 1
ATOM 656 N N . CYS A 1 82 ? -15.186 0.240 18.758 1.00 87.19 82 CYS A N 1
ATOM 657 C CA . CYS A 1 82 ? -14.198 1.134 18.163 1.00 87.19 82 CYS A CA 1
ATOM 658 C C . CYS A 1 82 ? -14.009 0.870 16.660 1.00 87.19 82 CYS A C 1
ATOM 660 O O . CYS A 1 82 ? -14.019 1.813 15.870 1.00 87.19 82 CYS A O 1
ATOM 662 N N . ILE A 1 83 ? -13.914 -0.398 16.240 1.00 89.44 83 ILE A N 1
ATOM 663 C CA . ILE A 1 83 ? -13.796 -0.780 14.820 1.00 89.44 83 ILE A CA 1
ATOM 664 C C . ILE A 1 83 ? -15.039 -0.362 14.022 1.00 89.44 83 ILE A C 1
ATOM 666 O O . ILE A 1 83 ? -14.921 0.108 12.887 1.00 89.44 83 ILE A O 1
ATOM 670 N N . GLU A 1 84 ? -16.233 -0.504 14.593 1.00 88.75 84 GLU A N 1
ATOM 671 C CA . GLU A 1 84 ? -17.476 -0.080 13.943 1.00 88.75 84 GLU A CA 1
ATOM 672 C C . GLU A 1 84 ? -17.542 1.435 13.762 1.00 88.75 84 GLU A C 1
ATOM 674 O O . GLU A 1 84 ? -17.899 1.915 12.684 1.00 88.75 84 GLU A O 1
ATOM 679 N N . VAL A 1 85 ? -17.161 2.194 14.791 1.00 86.81 85 VAL A N 1
ATOM 680 C CA . VAL A 1 85 ? -17.072 3.658 14.729 1.00 86.81 85 VAL A CA 1
ATOM 681 C C . VAL A 1 85 ? -16.028 4.076 13.699 1.00 86.81 85 VAL A C 1
ATOM 683 O O . VAL A 1 85 ? -16.325 4.887 12.827 1.00 86.81 85 VAL A O 1
ATOM 686 N N . PHE A 1 86 ? -14.843 3.469 13.730 1.00 88.81 86 PHE A N 1
ATOM 687 C CA . PHE A 1 86 ? -13.796 3.679 12.735 1.00 88.81 86 PHE A CA 1
ATOM 688 C C . PHE A 1 86 ? -14.323 3.466 11.309 1.00 88.81 86 PHE A C 1
ATOM 690 O O . PHE A 1 86 ? -14.190 4.347 10.464 1.00 88.81 86 PHE A O 1
ATOM 697 N N . THR A 1 87 ? -14.992 2.340 11.051 1.00 86.50 87 THR A N 1
ATOM 698 C CA . THR A 1 87 ? -15.481 1.989 9.708 1.00 86.50 87 THR A CA 1
ATOM 699 C C . THR A 1 87 ? -16.588 2.937 9.237 1.00 86.50 87 THR A C 1
ATOM 701 O O . THR A 1 87 ? -16.591 3.348 8.078 1.00 86.50 87 THR A O 1
ATOM 704 N N . LYS A 1 88 ? -17.502 3.341 10.133 1.00 85.88 88 LYS A N 1
ATOM 705 C CA . LYS A 1 88 ? -18.576 4.309 9.836 1.00 85.88 88 LYS A CA 1
ATOM 706 C C . LYS A 1 88 ? -18.033 5.710 9.542 1.00 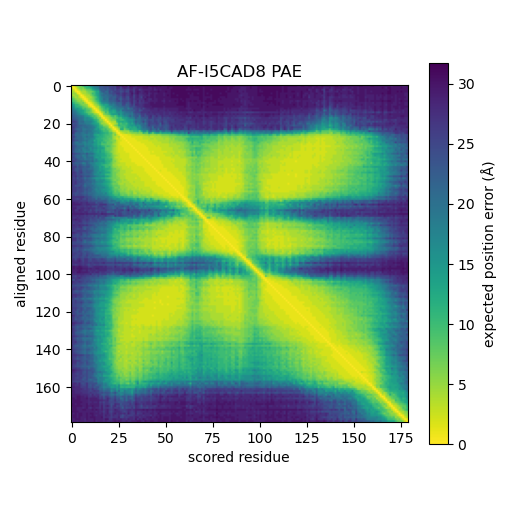85.88 88 LYS A C 1
ATOM 708 O O . LYS A 1 88 ? -18.541 6.394 8.656 1.00 85.88 88 LYS A O 1
ATOM 713 N N . HIS A 1 89 ? -16.997 6.131 10.264 1.00 83.94 89 HIS A N 1
ATOM 714 C CA . HIS A 1 89 ? -16.395 7.458 10.123 1.00 83.94 89 HIS A CA 1
ATOM 715 C C . HIS A 1 89 ? -15.254 7.515 9.098 1.00 83.94 89 HIS A C 1
ATOM 717 O O . HIS A 1 89 ? -14.770 8.598 8.795 1.00 83.94 89 HIS A O 1
ATOM 723 N N . LEU A 1 90 ? -14.870 6.391 8.489 1.00 82.12 90 LEU A N 1
ATOM 724 C CA . LEU A 1 90 ? -13.819 6.353 7.470 1.00 82.12 90 LEU A CA 1
ATOM 725 C C . LEU A 1 90 ? -14.162 7.183 6.221 1.00 82.12 90 LEU A C 1
ATOM 727 O O . LEU A 1 90 ? -13.284 7.770 5.594 1.00 82.12 90 LEU A O 1
ATOM 731 N N . SER A 1 91 ? -15.444 7.209 5.839 1.00 75.19 91 SER A N 1
ATOM 732 C CA . SER A 1 91 ? -15.936 7.960 4.673 1.00 75.19 91 SER A CA 1
ATOM 733 C C . SER A 1 91 ? -16.425 9.364 5.028 1.00 75.19 91 SER A C 1
ATOM 735 O O . SER A 1 91 ? -16.431 10.249 4.173 1.00 75.19 91 SER A O 1
ATOM 737 N N . SER A 1 92 ? -16.847 9.577 6.276 1.00 68.31 92 SER A N 1
ATOM 738 C CA . SER A 1 92 ? -17.384 10.857 6.723 1.00 68.31 92 SER A CA 1
ATOM 739 C C . SER A 1 92 ? -16.266 11.693 7.329 1.00 68.31 92 SER A C 1
ATOM 741 O O . SER A 1 92 ? -15.758 11.396 8.403 1.00 68.31 92 SER A O 1
ATOM 743 N N . LYS A 1 93 ? -15.910 12.793 6.661 1.00 56.22 93 LYS A N 1
ATOM 744 C CA . LYS A 1 93 ? -14.899 13.765 7.119 1.00 56.22 93 LYS A CA 1
ATOM 745 C C . LYS A 1 93 ? -15.281 14.470 8.434 1.00 56.22 93 LYS A C 1
ATOM 747 O O . LYS A 1 93 ? -14.529 15.309 8.925 1.00 56.22 93 LYS A O 1
ATOM 752 N N . HIS A 1 94 ? -16.465 14.173 8.970 1.00 55.19 94 HIS A N 1
ATOM 753 C CA . HIS A 1 94 ? -16.968 14.721 10.214 1.00 55.19 94 HIS A CA 1
ATOM 754 C C . HIS A 1 94 ? -16.420 13.911 11.395 1.00 55.19 94 HIS A C 1
ATOM 756 O O . HIS A 1 94 ? -16.705 12.717 11.536 1.00 55.19 94 HIS A O 1
ATOM 762 N N . LEU A 1 95 ? -15.636 14.592 12.241 1.00 57.69 95 LEU A N 1
ATOM 763 C CA . LEU A 1 95 ? -15.197 14.097 13.545 1.00 57.69 95 LEU A CA 1
ATOM 764 C C . LEU A 1 95 ? -16.382 13.463 14.279 1.00 57.69 95 LEU A C 1
ATOM 766 O O . LEU A 1 95 ? -17.502 13.970 14.188 1.00 57.69 95 LEU A O 1
ATOM 770 N N . ILE A 1 96 ? -16.099 12.368 14.989 1.00 60.59 96 ILE A N 1
ATOM 771 C CA . ILE A 1 96 ? -17.013 11.590 15.833 1.00 60.59 96 ILE A CA 1
ATOM 772 C C . ILE A 1 96 ? -17.641 12.528 16.882 1.00 60.59 96 ILE A C 1
ATOM 774 O O . ILE A 1 96 ? -17.179 12.618 18.018 1.00 60.59 96 ILE A O 1
ATOM 778 N N . SER A 1 97 ? -18.655 13.297 16.493 1.00 53.75 97 SER A N 1
ATOM 779 C CA . SER A 1 97 ? -19.350 14.218 17.384 1.00 53.75 97 SER A CA 1
ATOM 780 C C . SER A 1 97 ? -20.473 13.475 18.095 1.00 53.75 97 SER A C 1
ATOM 782 O O . SER A 1 97 ? -21.354 12.904 17.461 1.00 53.75 97 SER A O 1
ATOM 784 N N . GLN A 1 98 ? -20.417 13.533 19.428 1.00 52.72 98 GLN A N 1
ATOM 785 C CA . GLN A 1 98 ? -21.522 13.292 20.366 1.00 52.72 98 GLN A CA 1
ATOM 786 C C . GLN A 1 98 ? -22.199 11.911 20.355 1.00 52.72 98 GLN A C 1
ATOM 788 O O . GLN A 1 98 ? -23.405 11.813 20.545 1.00 52.72 98 GLN A O 1
ATOM 793 N N . SER A 1 99 ? -21.449 10.817 20.256 1.00 54.94 99 SER A N 1
ATOM 794 C CA . SER A 1 99 ? -21.928 9.556 20.842 1.00 54.94 99 SER A CA 1
ATOM 795 C C . SER A 1 99 ? -21.482 9.460 22.307 1.00 54.94 99 SER A C 1
ATOM 797 O O . SER A 1 99 ? -20.385 9.918 22.647 1.00 54.94 99 SER A O 1
ATOM 799 N N . GLU A 1 100 ? -22.297 8.861 23.181 1.00 58.88 100 GLU A N 1
ATOM 800 C CA . GLU A 1 100 ? -21.992 8.509 24.587 1.00 58.88 100 GLU A CA 1
ATOM 801 C C . GLU A 1 100 ? -20.872 7.448 24.713 1.00 58.88 100 GLU A C 1
ATOM 803 O O . GLU A 1 100 ? -20.894 6.563 25.559 1.00 58.88 100 GLU A O 1
ATOM 808 N N . LEU A 1 101 ? -19.880 7.481 23.825 1.00 66.88 101 LEU A N 1
ATOM 809 C CA . LEU A 1 101 ? -18.764 6.551 23.830 1.00 66.88 101 LEU A CA 1
ATOM 810 C C . LEU A 1 101 ? -17.647 7.045 24.745 1.00 66.88 101 LEU A C 1
ATOM 812 O O . LEU A 1 101 ? -17.340 8.244 24.789 1.00 66.88 101 LEU A O 1
ATOM 816 N N . SER A 1 102 ? -17.007 6.076 25.402 1.00 73.25 102 SER A N 1
ATOM 817 C CA . SER A 1 102 ? -15.813 6.256 26.224 1.00 73.25 102 SER A CA 1
ATOM 818 C C . SER A 1 102 ? -14.751 7.098 25.509 1.00 73.25 102 SER A C 1
ATOM 820 O O . SER A 1 102 ? -14.458 6.905 24.324 1.00 73.25 102 SER A O 1
ATOM 822 N N . THR A 1 103 ? -14.129 8.019 26.247 1.00 81.50 103 THR A N 1
ATOM 823 C CA . THR A 1 103 ? -13.043 8.889 25.766 1.00 81.50 103 THR A CA 1
ATOM 824 C C . THR A 1 103 ? -11.881 8.087 25.161 1.00 81.50 103 THR A C 1
ATOM 826 O O . THR A 1 103 ? -11.248 8.532 24.198 1.00 81.50 103 THR A O 1
ATOM 829 N N . LYS A 1 104 ? -11.638 6.863 25.656 1.00 83.19 104 LYS A N 1
ATOM 830 C CA . LYS A 1 104 ? -10.613 5.955 25.116 1.00 83.19 104 LYS A CA 1
ATOM 831 C C . LYS A 1 104 ? -10.968 5.461 23.707 1.00 83.19 104 LYS A C 1
ATOM 833 O O . LYS A 1 104 ? -10.121 5.502 22.824 1.00 83.19 104 LYS A O 1
ATOM 838 N N . ILE A 1 105 ? -12.229 5.093 23.467 1.00 84.25 105 ILE A N 1
ATOM 839 C CA . ILE A 1 105 ? -12.717 4.637 22.152 1.00 84.25 105 ILE A CA 1
ATOM 840 C C . ILE A 1 105 ? -12.610 5.760 21.118 1.00 84.25 105 ILE A C 1
ATOM 842 O O . ILE A 1 105 ? -12.117 5.546 20.014 1.00 84.25 105 ILE A O 1
ATOM 846 N N . LYS A 1 106 ? -13.012 6.981 21.487 1.00 84.50 106 LYS A N 1
ATOM 847 C CA . LYS A 1 106 ? -12.945 8.143 20.587 1.00 84.50 106 LYS A CA 1
ATOM 848 C C . LYS A 1 106 ? -11.513 8.488 20.197 1.00 84.50 106 LYS A C 1
ATOM 850 O O . LYS A 1 106 ? -11.236 8.691 19.018 1.00 84.50 106 LYS A O 1
ATOM 855 N N . SER A 1 107 ? -10.611 8.563 21.176 1.00 87.69 107 SER A N 1
ATOM 856 C CA . SER A 1 107 ? -9.219 8.935 20.908 1.00 87.69 107 SER A CA 1
ATOM 857 C C . SER A 1 107 ? -8.515 7.896 20.036 1.00 87.69 107 SER A C 1
ATOM 859 O O . SER A 1 107 ? -7.832 8.274 19.087 1.00 87.69 107 SER A O 1
ATOM 861 N N . GLU A 1 108 ? -8.740 6.606 20.284 1.00 89.12 108 GLU A N 1
ATOM 862 C CA . GLU A 1 108 ? -8.128 5.543 19.488 1.00 89.12 108 GLU A CA 1
ATOM 863 C C . GLU A 1 108 ? -8.712 5.449 18.072 1.00 89.12 108 GLU A C 1
ATOM 865 O O . GLU A 1 108 ? -7.964 5.298 17.108 1.00 89.12 108 GLU A O 1
ATOM 870 N N . ALA A 1 109 ? -10.024 5.653 17.909 1.00 87.75 109 ALA A N 1
ATOM 871 C CA . ALA A 1 109 ? -10.647 5.724 16.589 1.00 87.75 109 ALA A CA 1
ATOM 872 C C . ALA A 1 109 ? -10.088 6.888 15.748 1.00 87.75 109 ALA A C 1
ATOM 874 O O . ALA A 1 109 ? -9.792 6.706 14.568 1.00 87.75 109 ALA A O 1
ATOM 875 N N . ILE A 1 110 ? -9.887 8.072 16.344 1.00 88.38 110 ILE A N 1
ATOM 876 C CA . ILE A 1 110 ? -9.294 9.229 15.648 1.00 88.38 110 ILE A CA 1
ATOM 877 C C . ILE A 1 110 ? -7.858 8.925 15.208 1.00 88.38 110 ILE A C 1
ATOM 879 O O . ILE A 1 110 ? -7.494 9.222 14.068 1.00 88.38 110 ILE A O 1
ATOM 883 N N . LYS A 1 111 ? -7.049 8.307 16.080 1.00 90.75 111 LYS A N 1
ATOM 884 C CA . LYS A 1 111 ? -5.683 7.893 15.727 1.00 90.75 111 LYS A CA 1
ATOM 885 C C . LYS A 1 111 ? -5.684 6.903 14.567 1.00 90.75 111 LYS A C 1
ATOM 887 O O . LYS A 1 111 ? -4.954 7.115 13.607 1.00 90.75 111 LYS A O 1
ATOM 892 N N . ALA A 1 112 ? -6.532 5.877 14.615 1.00 90.75 112 ALA A N 1
ATOM 893 C CA . ALA A 1 112 ? -6.630 4.875 13.557 1.00 90.75 112 ALA A CA 1
ATOM 894 C C . ALA A 1 112 ? -7.042 5.491 12.206 1.00 90.75 112 ALA A C 1
ATOM 896 O O . ALA A 1 112 ? -6.469 5.147 11.171 1.00 90.75 112 ALA A O 1
ATOM 897 N N . ILE A 1 113 ? -7.980 6.450 12.207 1.00 90.88 113 ILE A N 1
ATOM 898 C CA . ILE A 1 113 ? -8.367 7.215 11.008 1.00 90.88 113 ILE A CA 1
ATOM 899 C C . ILE A 1 113 ? -7.167 7.994 10.461 1.00 90.88 113 ILE A C 1
ATOM 901 O O . ILE A 1 113 ? -6.875 7.921 9.266 1.00 90.88 113 ILE A O 1
ATOM 905 N N . HIS A 1 114 ? -6.448 8.716 11.325 1.00 91.38 114 HIS A N 1
ATOM 906 C CA . HIS A 1 114 ? -5.263 9.465 10.918 1.00 91.38 114 HIS A CA 1
ATOM 907 C C . HIS A 1 114 ? -4.195 8.544 10.315 1.00 91.38 114 HIS A C 1
ATOM 909 O O . HIS A 1 114 ? -3.712 8.818 9.217 1.00 91.38 114 HIS A O 1
ATOM 915 N N . THR A 1 115 ? -3.883 7.425 10.975 1.00 91.81 115 THR A N 1
ATOM 916 C CA . THR A 1 115 ? -2.903 6.449 10.485 1.00 91.81 115 THR A CA 1
ATOM 917 C C . THR A 1 115 ? -3.306 5.877 9.130 1.00 91.81 115 THR A C 1
ATOM 919 O O . THR A 1 115 ? -2.485 5.843 8.217 1.00 91.81 115 THR A O 1
ATOM 922 N N . TYR A 1 116 ? -4.574 5.494 8.951 1.00 93.81 116 TYR A N 1
ATOM 923 C CA . TYR A 1 116 ? -5.077 5.001 7.667 1.00 93.81 116 TYR A CA 1
ATOM 924 C C . TYR A 1 116 ? -4.877 6.021 6.536 1.00 93.81 116 TYR A C 1
ATOM 926 O O . TYR A 1 116 ? -4.379 5.675 5.463 1.00 93.81 116 TYR A O 1
ATOM 934 N N . HIS A 1 117 ? -5.229 7.291 6.761 1.00 92.44 117 HIS A N 1
ATOM 935 C CA . HIS A 1 117 ? -5.049 8.334 5.749 1.00 92.44 117 HIS A CA 1
ATOM 936 C C . HIS A 1 117 ? -3.578 8.661 5.485 1.00 92.44 117 HIS A C 1
ATOM 938 O O . HIS A 1 117 ? -3.207 8.877 4.330 1.00 92.44 117 HIS A O 1
ATOM 944 N N . GLU A 1 118 ? -2.735 8.678 6.517 1.00 94.62 118 GLU A N 1
ATOM 945 C CA . GLU A 1 118 ? -1.297 8.885 6.352 1.00 94.62 118 GLU A CA 1
ATOM 946 C C . GLU A 1 118 ? -0.643 7.779 5.528 1.00 94.62 118 GLU A C 1
ATOM 948 O O . GLU A 1 118 ? 0.136 8.086 4.625 1.00 94.62 118 GLU A O 1
ATOM 953 N N . LEU A 1 119 ? -0.952 6.513 5.824 1.00 94.50 119 LEU A N 1
ATOM 954 C CA . LEU A 1 119 ? -0.413 5.367 5.093 1.00 94.50 119 LEU A CA 1
ATOM 955 C C . LEU A 1 119 ? -0.864 5.398 3.632 1.00 94.50 119 LEU A C 1
ATOM 957 O O . LEU A 1 119 ? -0.032 5.345 2.732 1.00 94.50 119 LEU A O 1
ATOM 961 N N . ASN A 1 120 ? -2.156 5.634 3.387 1.00 94.88 120 ASN A N 1
ATOM 962 C CA . ASN A 1 120 ? -2.680 5.742 2.026 1.00 94.88 120 ASN A CA 1
ATOM 963 C C . ASN A 1 120 ? -2.052 6.888 1.228 1.00 94.88 120 ASN A C 1
ATOM 965 O O . ASN A 1 120 ? -1.876 6.757 0.018 1.00 94.88 120 ASN A O 1
ATOM 969 N N . ARG A 1 121 ? -1.732 8.014 1.880 1.00 95.06 121 ARG A N 1
ATOM 970 C CA . ARG A 1 121 ? -1.025 9.127 1.236 1.00 95.06 121 ARG A CA 1
ATOM 971 C C . ARG A 1 121 ? 0.403 8.722 0.870 1.00 95.06 121 ARG A C 1
ATOM 973 O O . ARG A 1 121 ? 0.796 8.905 -0.275 1.00 95.06 121 ARG A O 1
ATOM 980 N N . LYS A 1 122 ? 1.140 8.121 1.812 1.00 95.81 122 LYS A N 1
ATOM 981 C CA . LYS A 1 122 ? 2.514 7.635 1.588 1.00 95.81 122 LYS A CA 1
ATOM 982 C C . LYS A 1 122 ? 2.573 6.623 0.441 1.00 95.81 122 LYS A C 1
ATOM 984 O O . LYS A 1 122 ? 3.447 6.729 -0.415 1.00 95.81 122 LYS A O 1
ATOM 989 N N . ASP A 1 123 ? 1.616 5.700 0.384 1.00 95.12 123 ASP A N 1
ATOM 990 C CA . ASP A 1 123 ? 1.526 4.716 -0.696 1.00 95.12 123 ASP A CA 1
ATOM 991 C C . ASP A 1 123 ? 1.218 5.366 -2.048 1.00 95.12 123 ASP A C 1
ATOM 993 O O . ASP A 1 123 ? 1.817 4.999 -3.059 1.00 95.12 123 ASP A O 1
ATOM 997 N N . LEU A 1 124 ? 0.328 6.365 -2.084 1.00 94.06 124 LEU A N 1
ATOM 998 C CA . LEU A 1 124 ? 0.037 7.123 -3.304 1.00 94.06 124 LEU A CA 1
ATOM 999 C C . LEU A 1 124 ? 1.276 7.844 -3.837 1.00 94.06 124 LEU A C 1
ATOM 1001 O O . LEU A 1 124 ? 1.577 7.756 -5.031 1.00 94.06 124 LEU A O 1
ATOM 1005 N N . ASP A 1 125 ? 2.001 8.531 -2.956 1.00 94.56 125 ASP A N 1
ATOM 1006 C CA . ASP A 1 125 ? 3.209 9.279 -3.306 1.00 94.56 125 ASP A CA 1
ATOM 1007 C C . ASP A 1 125 ? 4.303 8.332 -3.824 1.00 94.56 125 ASP A C 1
ATOM 1009 O O . ASP A 1 125 ? 4.946 8.595 -4.850 1.00 94.56 125 ASP A O 1
ATOM 1013 N N . PHE A 1 126 ? 4.464 7.182 -3.162 1.00 94.81 126 PHE A N 1
ATOM 1014 C CA . PHE A 1 126 ? 5.396 6.136 -3.568 1.00 94.81 126 PHE A CA 1
ATOM 1015 C C . PHE A 1 126 ? 5.050 5.560 -4.946 1.00 94.81 126 PHE A C 1
ATOM 1017 O O . PHE A 1 126 ? 5.910 5.503 -5.829 1.00 94.81 126 PHE A O 1
ATOM 1024 N N . LEU A 1 127 ? 3.792 5.170 -5.169 1.00 93.19 127 LEU A N 1
ATOM 1025 C CA . LEU A 1 127 ? 3.347 4.582 -6.436 1.00 93.19 127 LEU A CA 1
ATOM 1026 C C . LEU A 1 127 ? 3.414 5.585 -7.593 1.00 93.19 127 LEU A C 1
ATOM 1028 O O . LEU A 1 127 ? 3.791 5.211 -8.707 1.00 93.19 127 LEU A O 1
ATOM 1032 N N . THR A 1 128 ? 3.114 6.859 -7.332 1.00 91.06 128 THR A N 1
ATOM 1033 C CA . THR A 1 128 ? 3.225 7.938 -8.323 1.00 91.06 128 THR A CA 1
ATOM 1034 C C . THR A 1 128 ? 4.678 8.137 -8.744 1.00 91.06 128 THR A C 1
ATOM 1036 O O . THR A 1 128 ? 4.987 8.112 -9.937 1.00 91.06 128 THR A O 1
ATOM 1039 N N . SER A 1 129 ? 5.589 8.237 -7.773 1.00 92.69 129 SER A N 1
ATOM 1040 C CA . SER A 1 129 ? 7.028 8.376 -8.029 1.00 92.69 129 SER A CA 1
ATOM 1041 C C . SER A 1 129 ? 7.585 7.164 -8.781 1.00 92.69 129 SER A C 1
ATOM 1043 O O . SER A 1 129 ? 8.312 7.303 -9.766 1.00 92.69 129 SER A O 1
ATOM 1045 N N . ASN A 1 130 ? 7.176 5.958 -8.383 1.00 90.56 130 ASN A N 1
ATOM 1046 C CA . ASN A 1 130 ? 7.572 4.721 -9.046 1.00 90.56 130 ASN A CA 1
ATOM 1047 C C . ASN A 1 130 ? 7.068 4.647 -10.499 1.00 90.56 130 ASN A C 1
ATOM 1049 O O . ASN A 1 130 ? 7.755 4.102 -11.361 1.00 90.56 130 ASN A O 1
ATOM 1053 N N . MET A 1 131 ? 5.898 5.220 -10.807 1.00 89.44 131 MET A N 1
ATOM 1054 C CA . MET A 1 131 ? 5.390 5.280 -12.181 1.00 89.44 131 MET A CA 1
ATOM 1055 C C . MET A 1 131 ? 6.256 6.161 -13.086 1.00 89.44 131 MET A C 1
ATOM 1057 O O . MET A 1 131 ? 6.516 5.782 -14.229 1.00 89.44 131 MET A O 1
ATOM 1061 N N . VAL A 1 132 ? 6.731 7.299 -12.572 1.00 90.75 132 VAL A N 1
ATOM 1062 C CA . VAL A 1 132 ? 7.636 8.201 -13.302 1.00 90.75 132 VAL A CA 1
ATOM 1063 C C . VAL A 1 132 ? 8.968 7.502 -13.574 1.00 90.75 132 VAL A C 1
ATOM 1065 O O . VAL A 1 132 ? 9.388 7.411 -14.726 1.00 90.75 132 VAL A O 1
ATOM 1068 N N . ILE A 1 133 ? 9.565 6.884 -12.551 1.00 90.69 133 ILE A N 1
ATOM 1069 C CA . ILE A 1 133 ? 10.811 6.112 -12.691 1.00 90.69 133 ILE A CA 1
ATOM 1070 C C . ILE A 1 133 ? 10.632 4.963 -13.694 1.00 90.69 133 ILE A C 1
ATOM 1072 O O . ILE A 1 133 ? 11.503 4.695 -14.523 1.00 90.69 133 ILE A O 1
ATOM 1076 N N . ALA A 1 134 ? 9.494 4.266 -13.648 1.00 87.62 134 ALA A N 1
ATOM 1077 C CA . ALA A 1 134 ? 9.199 3.199 -14.594 1.00 87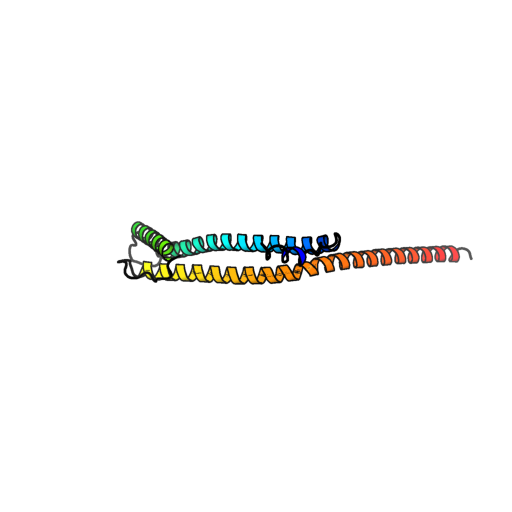.62 134 ALA A CA 1
ATOM 1078 C C . ALA A 1 134 ? 9.114 3.720 -16.036 1.00 87.62 134 ALA A C 1
ATOM 1080 O O . ALA A 1 134 ? 9.576 3.027 -16.940 1.00 87.62 134 ALA A O 1
ATOM 1081 N N . ALA A 1 135 ? 8.568 4.919 -16.255 1.00 87.88 135 ALA A N 1
ATOM 1082 C CA . ALA A 1 135 ? 8.514 5.545 -17.572 1.00 87.88 135 ALA A CA 1
ATOM 1083 C C . ALA A 1 135 ? 9.916 5.897 -18.099 1.00 87.88 135 ALA A C 1
ATOM 1085 O O . ALA A 1 135 ? 10.214 5.619 -19.261 1.00 87.88 135 ALA A O 1
ATOM 1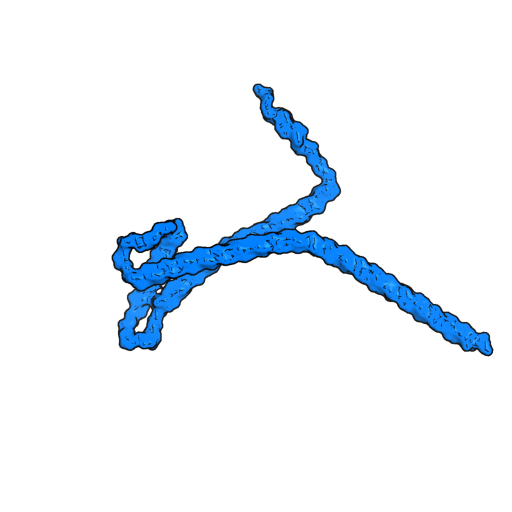086 N N . GLU A 1 136 ? 10.795 6.422 -17.244 1.00 88.81 136 GLU A N 1
ATOM 1087 C CA . GLU A 1 136 ? 12.186 6.750 -17.592 1.00 88.81 136 GLU A CA 1
ATOM 1088 C C . GLU A 1 136 ? 13.030 5.509 -17.915 1.00 88.81 136 GLU A C 1
ATOM 1090 O O . GLU A 1 136 ? 13.899 5.545 -18.788 1.00 88.81 136 GLU A O 1
ATOM 1095 N N . LYS A 1 137 ? 12.751 4.375 -17.263 1.00 88.50 137 LYS A N 1
ATOM 1096 C CA . LYS A 1 137 ? 13.460 3.111 -17.513 1.00 88.50 137 LYS A CA 1
ATOM 1097 C C . LYS A 1 137 ? 13.134 2.468 -18.863 1.00 88.50 137 LYS A C 1
ATOM 1099 O O . LYS A 1 137 ? 13.945 1.694 -19.368 1.00 88.50 137 LYS A O 1
ATOM 1104 N N . ILE A 1 138 ? 11.981 2.765 -19.471 1.00 85.62 138 ILE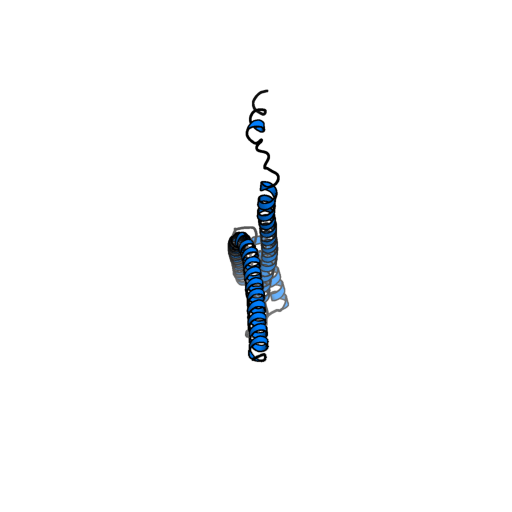 A N 1
ATOM 1105 C CA . ILE A 1 138 ? 11.580 2.178 -20.765 1.00 85.62 138 ILE A CA 1
ATOM 1106 C C . ILE A 1 138 ? 12.628 2.445 -21.862 1.00 85.62 138 ILE A C 1
ATOM 1108 O O . ILE A 1 138 ? 13.103 1.476 -22.454 1.00 85.62 138 ILE A O 1
ATOM 1112 N N . PRO A 1 139 ? 13.039 3.698 -22.143 1.00 85.44 139 PRO A N 1
ATOM 1113 C CA . PRO A 1 139 ? 14.090 3.968 -23.124 1.00 85.44 139 PRO A CA 1
ATOM 1114 C C . PRO A 1 139 ? 15.454 3.375 -22.733 1.00 85.44 139 PRO A C 1
ATOM 1116 O O . PRO A 1 139 ? 16.172 2.895 -23.610 1.00 85.44 139 PRO A O 1
ATOM 1119 N N . GLN A 1 140 ? 15.793 3.338 -21.439 1.00 88.12 140 GLN A N 1
ATOM 1120 C CA . GLN A 1 140 ? 17.061 2.768 -20.958 1.00 88.12 140 GLN A CA 1
ATOM 1121 C C . GLN A 1 140 ? 17.201 1.279 -21.311 1.00 88.12 140 GLN A C 1
ATOM 1123 O O . GLN A 1 140 ? 18.278 0.839 -21.707 1.00 88.12 140 GLN A O 1
ATOM 1128 N N . LEU A 1 141 ? 16.109 0.507 -21.258 1.00 86.50 141 LEU A N 1
ATOM 1129 C CA . LEU A 1 141 ? 16.118 -0.914 -21.630 1.00 86.50 141 LEU A CA 1
ATOM 1130 C C . LEU A 1 141 ? 16.537 -1.148 -23.088 1.00 86.50 141 LEU A C 1
ATOM 1132 O O . LEU A 1 141 ? 17.267 -2.098 -23.373 1.00 86.50 141 LEU A O 1
ATOM 1136 N N . TYR A 1 142 ? 16.111 -0.281 -24.011 1.00 88.38 142 TYR A N 1
ATOM 1137 C CA . TYR A 1 142 ? 16.520 -0.387 -25.414 1.00 88.38 142 TYR A CA 1
ATOM 1138 C C . TYR A 1 142 ? 18.000 -0.044 -25.598 1.00 88.38 142 TYR A C 1
ATOM 1140 O O . TYR A 1 142 ? 18.678 -0.693 -26.395 1.00 88.38 142 TYR A O 1
ATOM 1148 N N . LEU A 1 143 ? 18.514 0.932 -24.843 1.00 91.50 143 LEU A N 1
ATOM 1149 C CA . LEU A 1 143 ? 19.931 1.283 -24.879 1.00 91.50 143 LEU A CA 1
ATOM 1150 C C . LEU A 1 143 ? 20.800 0.110 -24.412 1.00 91.50 143 LEU A C 1
ATOM 1152 O O . LEU A 1 143 ? 21.727 -0.270 -25.123 1.00 91.50 143 LEU A O 1
ATOM 1156 N N . TYR A 1 144 ? 20.439 -0.535 -23.299 1.00 93.06 144 TYR A N 1
ATOM 1157 C CA . TYR A 1 144 ? 21.158 -1.711 -22.801 1.00 93.06 144 TYR A CA 1
ATOM 1158 C C . TYR A 1 144 ? 21.172 -2.868 -23.801 1.00 93.06 144 TYR A C 1
ATOM 1160 O O . TYR A 1 144 ? 22.184 -3.553 -23.939 1.00 93.06 144 TYR A O 1
ATOM 1168 N N . ALA A 1 145 ? 20.081 -3.077 -24.544 1.00 92.94 145 ALA A N 1
ATOM 1169 C CA . ALA A 1 145 ? 20.043 -4.098 -25.587 1.00 92.94 145 ALA A CA 1
ATOM 1170 C C . ALA A 1 145 ? 21.041 -3.798 -26.721 1.00 92.94 145 ALA A C 1
ATOM 1172 O O . ALA A 1 145 ? 21.730 -4.701 -27.196 1.00 92.94 145 ALA A O 1
ATOM 1173 N N . ILE A 1 146 ? 21.156 -2.533 -27.137 1.00 94.44 146 ILE A N 1
ATOM 1174 C CA . ILE A 1 146 ? 22.115 -2.115 -28.169 1.00 94.44 146 ILE A CA 1
ATOM 1175 C C . ILE A 1 146 ? 23.551 -2.229 -27.647 1.00 94.44 146 ILE A C 1
ATOM 1177 O O . ILE A 1 146 ? 24.411 -2.781 -28.334 1.00 94.44 146 ILE A O 1
ATOM 1181 N N . GLU A 1 147 ? 23.816 -1.756 -26.430 1.00 95.38 147 GLU A N 1
ATOM 1182 C CA . GLU A 1 147 ? 25.132 -1.853 -25.794 1.00 95.38 147 GLU A CA 1
ATOM 1183 C C . GLU A 1 147 ? 25.594 -3.302 -25.661 1.00 95.38 147 GLU A C 1
ATOM 1185 O O . GLU A 1 147 ? 26.749 -3.606 -25.958 1.00 95.38 147 GLU A O 1
ATOM 1190 N N . LEU A 1 148 ? 24.684 -4.210 -25.301 1.00 95.50 148 LEU A N 1
ATOM 1191 C CA . LEU A 1 148 ? 24.958 -5.640 -25.243 1.00 95.50 148 LEU A CA 1
ATOM 1192 C C . LEU A 1 148 ? 25.403 -6.186 -26.607 1.00 95.50 148 LEU A C 1
ATOM 1194 O O . LEU A 1 148 ? 26.403 -6.900 -26.684 1.00 95.50 148 LEU A O 1
ATOM 1198 N N . LEU A 1 149 ? 24.707 -5.828 -27.692 1.00 95.44 149 LEU A N 1
ATOM 1199 C CA . LEU A 1 149 ? 25.069 -6.254 -29.049 1.00 95.44 149 LEU A CA 1
ATOM 1200 C C . LEU A 1 149 ? 26.428 -5.690 -29.486 1.00 95.44 149 LEU A C 1
ATOM 1202 O O . LEU A 1 149 ? 27.241 -6.408 -30.072 1.00 95.44 149 LEU A O 1
ATOM 1206 N N . VAL A 1 150 ? 26.711 -4.425 -29.167 1.00 96.06 150 VAL A N 1
ATOM 1207 C CA . VAL A 1 150 ? 28.003 -3.788 -29.464 1.00 96.06 150 VAL A CA 1
ATOM 1208 C C . VAL A 1 150 ? 29.133 -4.441 -28.668 1.00 96.06 150 VAL A C 1
ATOM 1210 O O . VAL A 1 150 ? 30.191 -4.741 -29.228 1.00 96.06 150 VAL A O 1
ATOM 1213 N N . ALA A 1 151 ? 28.924 -4.688 -27.375 1.00 95.50 151 ALA A N 1
ATOM 1214 C CA . ALA A 1 151 ? 29.884 -5.373 -26.516 1.00 95.50 151 ALA A CA 1
ATOM 1215 C C . ALA A 1 151 ? 30.167 -6.792 -27.025 1.00 95.50 151 ALA A C 1
ATOM 1217 O O . ALA A 1 151 ? 31.326 -7.205 -27.101 1.00 95.50 151 ALA A O 1
ATOM 1218 N N . PHE A 1 152 ? 29.127 -7.504 -27.463 1.00 95.38 152 PHE A N 1
ATOM 1219 C CA . PHE A 1 152 ? 29.264 -8.823 -28.065 1.00 95.38 152 PHE A CA 1
ATOM 1220 C C . PHE A 1 152 ? 30.080 -8.782 -29.366 1.00 95.38 152 PHE A C 1
ATOM 1222 O O . PHE A 1 152 ? 31.012 -9.571 -29.536 1.00 95.38 152 PHE A O 1
ATOM 1229 N N . GLY A 1 153 ? 29.808 -7.819 -30.253 1.00 95.38 153 GLY A N 1
ATOM 1230 C CA . GLY A 1 153 ? 30.583 -7.612 -31.480 1.00 95.38 153 GLY A CA 1
ATOM 1231 C C . GLY A 1 153 ? 32.065 -7.339 -31.206 1.00 95.38 153 GLY A C 1
ATOM 1232 O O . GLY A 1 153 ? 32.935 -7.983 -31.797 1.00 95.38 153 GLY A O 1
ATOM 1233 N N . LYS A 1 154 ? 32.365 -6.458 -30.240 1.00 94.00 154 LYS A N 1
ATOM 1234 C CA . LYS A 1 154 ? 33.741 -6.192 -29.784 1.00 94.00 154 LYS A CA 1
ATOM 1235 C C . LYS A 1 154 ? 34.415 -7.458 -29.256 1.00 94.00 154 LYS A C 1
ATOM 1237 O O . LYS A 1 154 ? 35.551 -7.744 -29.627 1.00 94.00 154 LYS A O 1
ATOM 1242 N N . HIS A 1 155 ? 33.716 -8.242 -28.438 1.00 92.94 155 HIS A N 1
ATOM 1243 C CA . HIS A 1 155 ? 34.244 -9.487 -27.881 1.00 92.94 155 HIS A CA 1
ATOM 1244 C C . HIS A 1 155 ? 34.598 -10.512 -28.976 1.00 92.94 155 HIS A C 1
ATOM 1246 O O . HIS A 1 155 ? 35.683 -11.100 -28.956 1.00 92.94 155 HIS A O 1
ATOM 1252 N N . VAL A 1 156 ? 33.734 -10.685 -29.985 1.00 94.38 156 VAL A N 1
ATOM 1253 C CA . VAL A 1 156 ? 34.017 -11.550 -31.145 1.00 94.38 156 VAL A CA 1
ATOM 1254 C C . VAL A 1 156 ? 35.216 -11.032 -31.945 1.00 94.38 156 VAL A C 1
ATOM 1256 O O . VAL A 1 156 ? 36.093 -11.816 -32.321 1.00 94.38 156 VAL A O 1
ATOM 1259 N N . GLN A 1 157 ? 35.302 -9.719 -32.171 1.00 90.94 157 GLN A N 1
ATOM 1260 C CA . GLN A 1 157 ? 36.400 -9.111 -32.918 1.00 90.94 157 GLN A CA 1
ATOM 1261 C C . GLN A 1 157 ? 37.750 -9.317 -32.215 1.00 90.94 157 GLN A C 1
ATOM 1263 O O . GLN A 1 157 ? 38.703 -9.749 -32.867 1.00 90.94 157 GLN A O 1
ATOM 1268 N N . VAL A 1 158 ? 37.811 -9.115 -30.894 1.00 90.94 158 VAL A N 1
ATOM 1269 C CA . VAL A 1 158 ? 39.000 -9.383 -30.062 1.00 90.94 158 VAL A CA 1
ATOM 1270 C C . VAL A 1 158 ? 39.411 -10.859 -30.124 1.00 90.94 158 VAL A C 1
ATOM 1272 O O . VAL A 1 158 ? 40.587 -11.173 -30.307 1.00 90.94 158 VAL A O 1
ATOM 1275 N N . ARG A 1 159 ? 38.456 -11.795 -30.053 1.00 75.50 159 ARG A N 1
ATOM 1276 C CA . ARG A 1 159 ? 38.753 -13.233 -30.177 1.00 75.50 159 ARG A CA 1
ATOM 1277 C C . ARG A 1 159 ? 39.280 -13.602 -31.570 1.00 75.50 159 ARG A C 1
ATOM 1279 O O . ARG A 1 159 ? 40.195 -14.418 -31.695 1.00 75.50 159 ARG A O 1
ATOM 1286 N N . SER A 1 160 ? 38.739 -12.987 -32.622 1.00 74.50 160 SER A N 1
ATOM 1287 C CA . SER A 1 160 ? 39.172 -13.229 -34.004 1.00 74.50 160 SER A CA 1
ATOM 1288 C C . SER A 1 160 ? 40.587 -12.702 -34.290 1.00 74.50 160 SER A C 1
ATOM 1290 O O . SER A 1 160 ? 41.363 -13.357 -34.990 1.00 74.50 160 SER A O 1
ATOM 1292 N N . SER A 1 161 ? 40.967 -11.552 -33.723 1.00 69.25 161 SER A N 1
ATOM 1293 C CA . SER A 1 161 ? 42.312 -10.987 -33.867 1.00 69.25 161 SER A CA 1
ATOM 1294 C C . SER A 1 161 ? 43.351 -11.749 -33.034 1.00 69.25 161 SER A C 1
ATOM 1296 O O . SER A 1 161 ? 44.466 -11.963 -33.515 1.00 69.25 161 SER A O 1
ATOM 1298 N N . ALA A 1 162 ? 42.976 -12.262 -31.855 1.00 65.88 162 ALA A N 1
ATOM 1299 C CA . ALA A 1 162 ? 43.818 -13.146 -31.044 1.00 65.88 162 ALA A CA 1
ATOM 1300 C C . ALA A 1 162 ? 44.151 -14.473 -31.761 1.00 65.88 162 ALA A C 1
ATOM 1302 O O . ALA A 1 162 ? 45.306 -14.899 -31.779 1.00 65.88 162 ALA A O 1
ATOM 1303 N N . SER A 1 163 ? 43.181 -15.083 -32.455 1.00 58.78 163 SER A N 1
ATOM 1304 C CA . SER A 1 163 ? 43.411 -16.269 -33.302 1.00 58.78 163 SER A CA 1
ATOM 1305 C C . SER A 1 163 ? 44.421 -16.011 -34.438 1.00 58.78 163 SER A C 1
ATOM 1307 O O . SER A 1 163 ? 45.289 -16.847 -34.706 1.00 58.78 163 SER A O 1
ATOM 1309 N N . LYS A 1 164 ? 44.367 -14.833 -35.078 1.00 56.66 164 LYS A N 1
ATOM 1310 C CA . LYS A 1 164 ? 45.314 -14.427 -36.137 1.00 56.66 164 LYS A CA 1
ATOM 1311 C C . LYS A 1 164 ? 46.719 -14.112 -35.607 1.00 56.66 164 LYS A C 1
ATOM 1313 O O . LYS A 1 164 ? 47.690 -14.189 -36.357 1.00 56.66 164 LYS A O 1
ATOM 1318 N N . SER A 1 165 ? 46.844 -13.719 -34.341 1.00 53.69 165 SER A N 1
ATOM 1319 C CA . SER A 1 165 ? 48.133 -13.548 -33.657 1.00 53.69 165 SER A CA 1
ATOM 1320 C C . SER A 1 165 ? 48.804 -14.904 -33.391 1.00 53.69 165 SER A C 1
ATOM 1322 O O . SER A 1 165 ? 49.959 -15.098 -33.765 1.00 53.69 165 SER A O 1
ATOM 1324 N N . GLY A 1 166 ? 48.049 -15.882 -32.874 1.00 53.88 166 GLY A N 1
ATOM 1325 C CA . GLY A 1 166 ? 48.542 -17.244 -32.624 1.00 53.88 166 GLY A CA 1
ATOM 1326 C C . GLY A 1 166 ? 48.987 -17.993 -33.888 1.00 53.88 166 GLY A C 1
ATOM 1327 O O . GLY A 1 166 ? 50.022 -18.654 -33.870 1.00 53.88 166 GLY A O 1
ATOM 1328 N N . ARG A 1 167 ? 48.281 -17.828 -35.021 1.00 51.00 167 ARG A N 1
ATOM 1329 C CA . ARG A 1 167 ? 48.716 -18.401 -36.315 1.00 51.00 167 ARG A CA 1
ATOM 1330 C C . ARG A 1 167 ? 50.001 -17.759 -36.852 1.00 51.00 167 ARG A C 1
ATOM 1332 O O . ARG A 1 167 ? 50.903 -18.484 -37.248 1.00 51.00 167 ARG A O 1
ATOM 1339 N N . ARG A 1 168 ? 50.146 -16.430 -36.757 1.00 47.28 168 ARG A N 1
ATOM 1340 C CA . ARG A 1 168 ? 51.374 -15.710 -37.166 1.00 47.28 168 ARG A CA 1
ATOM 1341 C C . ARG A 1 168 ? 52.583 -15.966 -36.254 1.00 47.28 168 ARG A C 1
ATOM 1343 O O . ARG A 1 168 ? 53.715 -15.703 -36.662 1.00 47.28 168 ARG A O 1
ATOM 1350 N N . GLY A 1 169 ? 52.358 -16.413 -35.017 1.00 50.47 169 GLY A N 1
ATOM 1351 C CA . GLY A 1 169 ? 53.404 -16.918 -34.123 1.00 50.47 169 GLY A CA 1
ATOM 1352 C C . GLY A 1 169 ? 53.829 -18.342 -34.489 1.00 50.47 169 GLY A C 1
ATOM 1353 O O . GLY A 1 169 ? 55.020 -18.620 -34.575 1.00 50.47 169 GLY A O 1
ATOM 1354 N N . SER A 1 170 ? 52.863 -19.214 -34.800 1.00 48.34 170 SER A N 1
ATOM 1355 C CA . SER A 1 170 ? 53.135 -20.582 -35.250 1.00 48.34 170 SER A CA 1
ATOM 1356 C C . SER A 1 170 ? 53.875 -20.607 -36.592 1.00 48.34 170 SER A C 1
ATOM 1358 O O . SER A 1 170 ? 54.915 -21.248 -36.663 1.00 48.34 170 SER A O 1
ATOM 1360 N N . GLU A 1 171 ? 53.456 -19.821 -37.594 1.00 48.31 171 GLU A N 1
ATOM 1361 C CA . GLU A 1 171 ? 54.113 -19.710 -38.914 1.00 48.31 171 GLU A CA 1
ATOM 1362 C C . GLU A 1 171 ? 55.564 -19.198 -38.846 1.00 48.31 171 GLU A C 1
ATOM 1364 O O . GLU A 1 171 ? 56.414 -19.631 -39.623 1.00 48.31 171 GLU A O 1
ATOM 1369 N N . ARG A 1 172 ? 55.894 -18.337 -37.872 1.00 48.56 172 ARG A N 1
ATOM 1370 C CA . ARG A 1 172 ? 57.278 -17.883 -37.645 1.00 48.56 172 ARG A CA 1
ATOM 1371 C C . ARG A 1 172 ? 58.152 -18.920 -36.938 1.00 48.56 172 ARG A C 1
ATOM 1373 O O . ARG A 1 172 ? 59.341 -18.992 -37.230 1.00 48.56 172 ARG A O 1
ATOM 1380 N N . CYS A 1 173 ? 57.586 -19.751 -36.062 1.00 48.94 173 CYS A N 1
ATOM 1381 C CA . CYS A 1 173 ? 58.324 -20.849 -35.427 1.00 48.94 173 CYS A CA 1
ATOM 1382 C C . CYS A 1 173 ? 58.656 -21.998 -36.393 1.00 48.94 173 CYS A C 1
ATOM 1384 O O . CYS A 1 173 ? 59.671 -22.661 -36.192 1.00 48.94 173 CYS A O 1
ATOM 1386 N N . ILE A 1 174 ? 57.837 -22.234 -37.425 1.00 53.62 174 ILE A N 1
ATOM 1387 C CA . ILE A 1 174 ? 58.138 -23.232 -38.472 1.00 53.62 174 ILE A CA 1
ATOM 1388 C C . ILE A 1 174 ? 59.192 -22.714 -39.458 1.00 53.62 174 ILE A C 1
ATOM 1390 O O . ILE A 1 174 ? 60.077 -23.475 -39.833 1.00 53.62 174 ILE A O 1
ATOM 1394 N N . LEU A 1 175 ? 59.168 -21.423 -39.818 1.00 52.09 175 LEU A N 1
ATOM 1395 C CA . LEU A 1 175 ? 60.200 -20.840 -40.690 1.00 52.09 175 LEU A CA 1
ATOM 1396 C C . LEU A 1 175 ? 61.577 -20.713 -40.010 1.00 52.09 175 LEU A C 1
ATOM 1398 O O . LEU A 1 175 ? 62.594 -20.827 -40.681 1.00 52.09 175 LEU A O 1
ATOM 1402 N N . GLY A 1 176 ? 61.627 -20.514 -38.688 1.00 50.84 176 GLY A N 1
ATOM 1403 C CA . GLY A 1 176 ? 62.879 -20.446 -37.918 1.00 50.84 176 GLY A CA 1
ATOM 1404 C C . GLY A 1 176 ? 63.528 -21.799 -37.586 1.00 50.84 176 GLY A C 1
ATOM 1405 O O . GLY A 1 176 ? 64.541 -21.814 -36.899 1.00 50.84 176 GLY A O 1
ATOM 1406 N N . ARG A 1 177 ? 62.942 -22.927 -38.018 1.00 50.56 177 ARG A N 1
ATOM 1407 C CA . ARG A 1 177 ? 63.528 -24.281 -37.899 1.00 50.56 177 ARG A CA 1
ATOM 1408 C C . ARG A 1 177 ? 63.956 -24.880 -39.244 1.00 50.56 177 ARG A C 1
ATOM 1410 O O . ARG A 1 177 ? 64.349 -26.042 -39.276 1.00 50.56 177 ARG A O 1
ATOM 1417 N N . LEU A 1 178 ? 63.833 -24.125 -40.339 1.00 48.34 178 LEU A N 1
ATOM 1418 C CA . LEU A 1 178 ? 64.177 -24.576 -41.695 1.00 48.34 178 LEU A CA 1
ATOM 1419 C C . LEU A 1 178 ? 65.413 -23.866 -42.285 1.00 48.34 178 LEU A C 1
ATOM 1421 O O . LEU A 1 178 ? 65.636 -23.931 -43.491 1.00 48.34 178 LEU A O 1
ATOM 1425 N N . ILE A 1 179 ? 66.199 -23.202 -41.435 1.00 44.44 179 ILE A N 1
ATOM 1426 C CA . ILE A 1 179 ? 67.548 -22.676 -41.697 1.00 44.44 179 ILE A CA 1
ATOM 1427 C C . ILE A 1 179 ? 68.425 -23.177 -40.553 1.00 44.44 179 ILE A C 1
ATOM 1429 O O . ILE A 1 179 ? 69.562 -23.606 -40.833 1.00 44.44 179 ILE A O 1
#

Foldseek 3Di:
DPDPPVVVVPPPPDDDPVVCPVVVVLVVLLVVLVVVLVVVLVVQLVVLLVVLLVLLLVLLDPDPPDPDDDDNVVSVVLSVVLNVLLVVCLPPPDQPPDDPHDPSSSVSSVVSSVSSVVSSVVSVVVSVVVSVVSSVCPVVVVVVVVVVVVVVVVVVVVVVVVVVVVVVVVVVVVVVVPD

Solvent-accessible surface area (backbone atoms only — not comparable to full-atom values): 10351 Å² total; per-residue (Å²): 143,87,72,72,74,65,65,64,68,78,71,69,77,77,76,54,82,74,63,49,56,64,55,48,50,57,53,47,52,52,52,53,50,52,51,53,47,52,52,49,48,58,52,49,49,56,50,39,52,51,52,30,49,49,53,46,47,61,74,40,49,85,66,87,85,55,91,66,92,74,59,71,66,57,33,52,53,50,33,52,52,26,48,52,52,36,63,64,43,70,82,42,92,62,74,93,73,87,66,99,64,56,72,68,44,54,54,51,29,52,50,31,53,52,50,35,53,51,50,51,48,54,51,49,55,49,47,53,53,50,51,54,54,53,59,61,45,55,65,50,55,56,50,53,54,51,51,51,53,51,52,49,52,52,53,52,50,54,54,55,53,51,52,55,50,55,51,60,51,50,57,49,60,57,59,72,71,76,120

Secondary structure (DSSP, 8-state):
--SSTTTTTSS-----TTHHHHHHHHHHHHHHHHHHHHHHHHHHHHHHHHHHHHHHHHHTS--TT--S---HHHHHHHHHHHHHHHHHHSS--S---S-S--HHHHHHHHHHHHHHHHHHHHHHHHHHHHHHHHHHHHHHHHHHHHHHHHHHHHHHHHHHHHHHHHHHHHHHHHHTT--

pLDDT: mean 77.52, std 17.85, range [44.19, 96.06]

Sequence (179 aa):
MGRESLLVSLLGRQPSKRSLLSDMLNRRILRIKAFQNLYAYEQCKGANLEIAKDQIRTAFLPDLNSMEFQDKKQLKLDAQTCIEVFTKHLSSKHLISQSELSTKIKSEAIKAIHTYHELNRKDLDFLTSNMVIAAEKIPQLYLYAIELLVAFGKHVQVRSSASKSGRRGSERCILGRLI